Protein 6LYW (pdb70)

Foldseek 3Di:
DQLLVPLADPLEEEDQAPVSVVVCLVVLAQAKEKEWEAESPDPQSSVCRVVVSVVCVVPVSYHYYYYHCVRYVVNCVVVVNDDPGWMWIQGHPRGTDDTGHDGNVRCVVVVVVCVVRGVVD/DQLLVPLADPLEEEDQDPVVVVVVQVVLAFAKEKEWEAESPDPQCSVCNVVVRVVCVVPVSYHYYYYHCVNVVVVCVVVVNDDPGWIWMQGHPRGTDDTGHAGNVRCVVVVVVVVVPD

Structure (mmCIF, N/CA/C/O backbone):
data_6LYW
#
_entry.id   6LYW
#
_cell.length_a   102.686
_cell.length_b   100.560
_cell.length_c   92.801
_cell.angle_alpha   90.000
_cell.angle_beta   90.000
_cell.angle_gamma   90.000
#
_symmetry.space_group_name_H-M   'C 2 2 21'
#
loop_
_entity.id
_entity.type
_entity.pdbx_description
1 polymer 'Thioredoxin-like 2-1, chloroplastic'
2 non-polymer GLYCEROL
3 non-polymer 'SULFATE ION'
4 water water
#
loop_
_atom_site.group_PDB
_atom_site.id
_atom_site.type_symbol
_atom_site.label_atom_id
_atom_site.label_alt_id
_atom_site.label_comp_id
_atom_site.label_asym_id
_atom_site.label_entity_id
_atom_site.label_seq_id
_atom_site.pdbx_PDB_ins_code
_atom_site.Cartn_x
_atom_site.Cartn_y
_atom_site.Cartn_z
_atom_site.occupancy
_atom_site.B_iso_or_equiv
_atom_site.auth_seq_id
_atom_site.auth_comp_id
_atom_site.auth_asym_id
_atom_site.auth_atom_id
_atom_site.pdbx_PDB_model_num
ATOM 1 N N . PRO A 1 32 ? 31.562 38.071 24.584 1.00 41.67 84 PRO A N 1
ATOM 2 C CA . PRO A 1 32 ? 31.067 38.689 23.352 1.00 39.90 84 PRO A CA 1
ATOM 3 C C . PRO A 1 32 ? 31.847 38.196 22.142 1.00 36.45 84 PRO A C 1
ATOM 4 O O . PRO A 1 32 ? 32.892 38.762 21.809 1.00 37.00 84 PRO A O 1
ATOM 8 N N . LYS A 1 33 ? 31.335 37.149 21.501 1.00 32.06 85 LYS A N 1
ATOM 9 C CA . LYS A 1 33 ? 31.990 36.532 20.352 1.00 27.92 85 LYS A CA 1
ATOM 10 C C . LYS A 1 33 ? 32.178 37.551 19.230 1.00 23.60 85 LYS A C 1
ATOM 11 O O . LYS A 1 33 ? 31.381 38.492 19.105 1.00 23.53 85 LYS A O 1
ATOM 17 N N . TRP A 1 34 ? 33.216 37.366 18.414 1.00 19.81 86 TRP A N 1
ATOM 18 C CA . TRP A 1 34 ? 33.562 38.383 17.417 1.00 17.76 86 TRP A CA 1
ATOM 19 C C . TRP A 1 34 ? 32.439 38.624 16.418 1.00 16.85 86 TRP A C 1
ATOM 20 O O . TRP A 1 34 ? 32.286 39.733 15.903 1.00 16.71 86 TRP A O 1
ATOM 31 N N . TRP A 1 35 ? 31.631 37.594 16.177 1.00 15.65 87 TRP A N 1
ATOM 32 C CA . TRP A 1 35 ? 30.544 37.687 15.206 1.00 15.42 87 TRP A CA 1
ATOM 33 C C . TRP A 1 35 ? 29.271 38.316 15.764 1.00 15.65 87 TRP A C 1
ATOM 34 O O . TRP A 1 35 ? 28.251 38.382 15.073 1.00 16.14 87 TRP A O 1
ATOM 45 N N . GLU A 1 36 ? 29.333 38.790 17.002 1.00 16.23 88 GLU A N 1
ATOM 46 C CA . GLU A 1 36 ? 28.213 39.508 17.592 1.00 18.68 88 GLU A CA 1
ATOM 47 C C . GLU A 1 36 ? 28.527 40.985 17.769 1.00 20.15 88 GLU A C 1
ATOM 48 O O . GLU A 1 36 ? 27.641 41.778 18.085 1.00 21.83 88 GLU A O 1
ATOM 54 N N . ARG A 1 37 ? 29.788 41.357 17.573 1.00 20.29 89 ARG A N 1
ATOM 55 C CA . ARG A 1 37 ? 30.202 42.730 17.840 1.00 21.91 89 ARG A CA 1
ATOM 56 C C . ARG A 1 37 ? 29.737 43.703 16.759 1.00 21.84 89 ARG A C 1
ATOM 57 O O . ARG A 1 37 ? 30.080 43.547 15.583 1.00 21.52 89 ARG A O 1
ATOM 65 N N . LYS A 1 38 ? 28.954 44.696 17.176 1.00 22.17 90 LYS A N 1
ATOM 66 C CA . LYS A 1 38 ? 28.397 45.719 16.283 1.00 22.97 90 LYS A CA 1
ATOM 67 C C . LYS A 1 38 ? 27.496 45.147 15.187 1.00 21.37 90 LYS A C 1
ATOM 68 O O . LYS A 1 38 ? 27.269 45.785 14.154 1.00 21.62 90 LYS A O 1
ATOM 74 N N . ALA A 1 39 ? 26.970 43.951 15.426 1.00 19.98 91 ALA A N 1
ATOM 75 C CA . ALA A 1 39 ? 26.026 43.345 14.501 1.00 19.24 91 ALA A CA 1
ATOM 76 C C . ALA A 1 39 ? 24.651 43.979 14.702 1.00 19.11 91 ALA A C 1
ATOM 77 O O . ALA A 1 39 ? 24.074 43.905 15.789 1.00 20.31 91 ALA A O 1
ATOM 79 N N . GLY A 1 40 ? 24.140 44.624 13.657 1.00 17.40 92 GLY A N 1
ATOM 80 C CA . GLY A 1 40 ? 22.876 45.338 13.728 1.00 17.09 92 GLY A CA 1
ATOM 81 C C . GLY A 1 40 ? 21.647 44.444 13.663 1.00 17.15 92 GLY A C 1
ATOM 82 O O . GLY A 1 40 ? 21.754 43.219 13.538 1.00 16.96 92 GLY A O 1
ATOM 83 N N . PRO A 1 41 ? 20.459 45.057 13.718 1.00 17.77 93 PRO A N 1
ATOM 84 C CA . PRO A 1 41 ? 19.187 44.329 13.810 1.00 17.48 93 PRO A CA 1
ATOM 85 C C . PRO A 1 41 ? 18.831 43.478 12.592 1.00 16.30 93 PRO A C 1
ATOM 86 O O . PRO A 1 41 ? 18.041 42.538 12.734 1.00 16.53 93 PRO A O 1
ATOM 90 N N . ASN A 1 42 ? 19.377 43.802 11.422 1.00 14.19 94 ASN A N 1
ATOM 91 C CA . ASN A 1 42 ? 19.151 42.987 10.233 1.00 12.61 94 ASN A CA 1
ATOM 92 C C . ASN A 1 42 ? 20.174 41.869 10.064 1.00 12.35 94 ASN A C 1
ATOM 93 O O . ASN A 1 42 ? 20.258 41.261 8.993 1.00 12.38 94 ASN A O 1
ATOM 98 N N . MET A 1 43 ? 20.939 41.596 11.118 1.00 11.92 95 MET A N 1
ATOM 99 C CA . MET A 1 43 ? 21.910 40.504 11.100 1.00 12.18 95 MET A CA 1
ATOM 100 C C . MET A 1 43 ? 21.477 39.463 12.117 1.00 13.31 95 MET A C 1
ATOM 101 O O . MET A 1 43 ? 21.429 39.745 13.317 1.00 15.25 95 MET A O 1
ATOM 106 N N . ILE A 1 44 ? 21.157 38.265 11.643 1.00 12.75 96 ILE A N 1
ATOM 107 C CA A ILE A 1 44 ? 20.549 37.210 12.454 0.62 12.60 96 ILE A CA 1
ATOM 108 C CA B ILE A 1 44 ? 20.642 37.260 12.563 0.38 12.53 96 ILE A CA 1
ATOM 109 C C . ILE A 1 44 ? 21.416 35.957 12.493 1.00 12.60 96 ILE A C 1
ATOM 110 O O . ILE A 1 44 ? 21.891 35.528 11.438 1.00 13.20 96 ILE A O 1
ATOM 119 N N . ASP A 1 45 ? 21.589 35.358 13.674 1.00 12.29 97 ASP A N 1
ATOM 120 C CA . ASP A 1 45 ? 22.309 34.091 13.783 1.00 12.25 97 ASP A CA 1
ATOM 121 C C . ASP A 1 45 ? 21.381 32.937 13.418 1.00 13.15 97 ASP A C 1
ATOM 122 O O . ASP A 1 45 ? 20.277 32.842 13.945 1.00 15.04 97 ASP A O 1
ATOM 127 N N . ILE A 1 46 ? 21.857 32.047 12.551 1.00 12.35 98 ILE A N 1
ATOM 128 C CA . ILE A 1 46 ? 21.105 30.860 12.138 1.00 13.13 98 ILE A CA 1
ATOM 129 C C . ILE A 1 46 ? 21.706 29.622 12.797 1.00 14.55 98 ILE A C 1
ATOM 130 O O . ILE A 1 46 ? 22.906 29.373 12.671 1.00 15.44 98 ILE A O 1
ATOM 135 N N . THR A 1 47 ? 20.878 28.841 13.487 1.00 15.06 99 THR A N 1
ATOM 136 C CA . THR A 1 47 ? 21.378 27.695 14.234 1.00 17.22 99 THR A CA 1
ATOM 137 C C . THR A 1 47 ? 20.760 26.348 13.844 1.00 17.67 99 THR A C 1
ATOM 138 O O . THR A 1 47 ? 21.074 25.320 14.454 1.00 18.05 99 THR A O 1
ATOM 142 N N . SER A 1 48 ? 19.901 26.342 12.829 1.00 16.97 100 SER A N 1
ATOM 143 C CA . SER A 1 48 ? 19.315 25.083 12.350 1.00 16.84 100 SER A CA 1
ATOM 144 C C . SER A 1 48 ? 18.843 25.242 10.917 1.00 16.55 100 SER A C 1
ATOM 145 O O . SER A 1 48 ? 18.634 26.356 10.462 1.00 16.31 100 SER A O 1
ATOM 148 N N . ALA A 1 49 ? 18.673 24.117 10.226 1.00 16.92 101 ALA A N 1
ATOM 149 C CA . ALA A 1 49 ? 18.120 24.111 8.874 1.00 17.83 101 ALA A CA 1
ATOM 150 C C . ALA A 1 49 ? 16.694 24.650 8.871 1.00 17.14 101 ALA A C 1
ATOM 151 O O . ALA A 1 49 ? 16.302 25.411 7.976 1.00 15.90 101 ALA A O 1
ATOM 153 N N . GLU A 1 50 ? 15.909 24.267 9.876 1.00 18.75 102 GLU A N 1
ATOM 154 C CA . GLU A 1 50 ? 14.549 24.776 10.001 1.00 20.20 102 GLU A CA 1
ATOM 155 C C . GLU A 1 50 ? 14.544 26.299 10.093 1.00 18.76 102 GLU A C 1
ATOM 156 O O . GLU A 1 50 ? 13.739 26.959 9.436 1.00 18.77 102 GLU A O 1
ATOM 162 N N . GLN A 1 51 ? 15.435 26.856 10.908 1.00 16.90 103 GLN A N 1
ATOM 163 C CA . GLN A 1 51 ? 15.483 28.307 11.056 1.00 16.40 103 GLN A CA 1
ATOM 164 C C . GLN A 1 51 ? 15.918 28.992 9.755 1.00 15.27 103 GLN A C 1
ATOM 165 O O . GLN A 1 51 ? 15.373 30.035 9.368 1.00 15.14 103 GLN A O 1
ATOM 171 N N . PHE A 1 52 ? 16.881 28.383 9.076 1.00 13.63 104 PHE A N 1
ATOM 172 C CA . PHE A 1 52 ? 17.371 28.908 7.806 1.00 12.53 104 PHE A CA 1
ATOM 173 C C . PHE A 1 52 ? 16.235 28.989 6.775 1.00 12.66 104 PHE A C 1
ATOM 174 O O . PHE A 1 52 ? 16.030 30.020 6.133 1.00 12.73 104 PHE A O 1
ATOM 182 N N . LEU A 1 53 ? 15.497 27.896 6.626 1.00 12.56 105 LEU A N 1
ATOM 183 C CA . LEU A 1 53 ? 14.413 27.855 5.645 1.00 13.44 105 LEU A CA 1
ATOM 184 C C . LEU A 1 53 ? 13.275 28.812 5.998 1.00 13.23 105 LEU A C 1
ATOM 185 O O . LEU A 1 53 ? 12.671 29.434 5.118 1.00 12.97 105 LEU A O 1
ATOM 190 N N . ASN A 1 54 ? 12.973 28.921 7.288 1.00 13.43 106 ASN A N 1
ATOM 191 C CA . ASN A 1 54 ? 11.985 29.893 7.741 1.00 14.58 106 ASN A CA 1
ATOM 192 C C . ASN A 1 54 ? 12.430 31.327 7.462 1.00 14.50 106 ASN A C 1
ATOM 193 O O . ASN A 1 54 ? 11.608 32.181 7.107 1.00 14.78 106 ASN A O 1
ATOM 198 N N . ALA A 1 55 ? 13.729 31.584 7.613 1.00 13.56 107 ALA A N 1
ATOM 199 C CA . ALA A 1 55 ? 14.271 32.918 7.365 1.00 13.60 107 ALA A CA 1
ATOM 200 C C . ALA A 1 55 ? 14.120 33.318 5.892 1.00 13.19 107 ALA A C 1
ATOM 201 O O . ALA A 1 55 ? 13.700 34.434 5.591 1.00 13.32 107 ALA A O 1
ATOM 203 N N . LEU A 1 56 ? 14.457 32.409 4.977 1.00 12.29 108 LEU A N 1
ATOM 204 C CA . LEU A 1 56 ? 14.286 32.687 3.545 1.00 12.09 108 LEU A CA 1
ATOM 205 C C . LEU A 1 56 ? 12.825 32.921 3.201 1.00 12.86 108 LEU A C 1
ATOM 206 O O . LEU A 1 56 ? 12.508 33.789 2.401 1.00 13.57 108 LEU A O 1
ATOM 211 N N . LYS A 1 57 ? 11.937 32.123 3.787 1.00 13.27 109 LYS A N 1
ATOM 212 C CA . LYS A 1 57 ? 10.513 32.275 3.523 1.00 14.41 109 LYS A CA 1
ATOM 213 C C . LYS A 1 57 ? 10.001 33.623 4.034 1.00 16.16 109 LYS A C 1
ATOM 214 O O . LYS A 1 57 ? 9.282 34.327 3.332 1.00 18.20 109 LYS A O 1
ATOM 220 N N . ASP A 1 58 ? 10.400 33.993 5.246 1.00 16.13 110 ASP A N 1
ATOM 221 C CA . ASP A 1 58 ? 9.854 35.192 5.891 1.00 17.84 110 ASP A CA 1
ATOM 222 C C . ASP A 1 58 ? 10.463 36.476 5.338 1.00 17.13 110 ASP A C 1
ATOM 223 O O . ASP A 1 58 ? 9.928 37.569 5.549 1.00 18.03 110 ASP A O 1
ATOM 228 N N . ALA A 1 59 ? 11.560 36.330 4.603 1.00 15.46 111 ALA A N 1
ATOM 229 C CA . ALA A 1 59 ? 12.221 37.452 3.951 1.00 14.76 111 ALA A CA 1
ATOM 230 C C . ALA A 1 59 ? 11.370 38.115 2.872 1.00 15.18 111 ALA A C 1
ATOM 231 O O . ALA A 1 59 ? 11.621 39.254 2.499 1.00 15.19 111 ALA A O 1
ATOM 233 N N . GLY A 1 60 ? 10.371 37.403 2.349 1.00 16.06 112 GLY A N 1
ATOM 234 C CA . GLY A 1 60 ? 9.554 37.942 1.273 1.00 15.92 112 GLY A CA 1
ATOM 235 C C . GLY A 1 60 ? 10.390 38.246 0.044 1.00 15.26 112 GLY A C 1
ATOM 236 O O . GLY A 1 60 ? 11.111 37.377 -0.435 1.00 15.45 112 GLY A O 1
ATOM 237 N N . ASP A 1 61 ? 10.314 39.478 -0.454 1.00 14.35 113 ASP A N 1
ATOM 238 C CA . ASP A 1 61 ? 11.088 39.872 -1.627 1.00 15.26 113 ASP A CA 1
ATOM 239 C C . ASP A 1 61 ? 12.374 40.644 -1.279 1.00 14.31 113 ASP A C 1
ATOM 240 O O . ASP A 1 61 ? 13.000 41.219 -2.164 1.00 15.07 113 ASP A O 1
ATOM 245 N N . ARG A 1 62 ? 12.755 40.661 -0.005 1.00 13.27 114 ARG A N 1
ATOM 246 C CA A ARG A 1 62 ? 14.003 41.294 0.426 0.59 12.63 114 A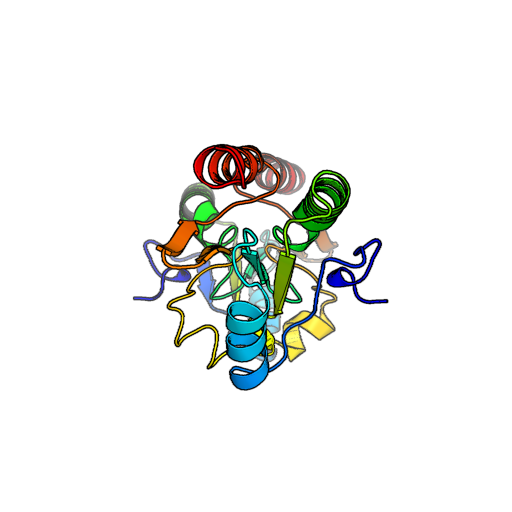RG A CA 1
ATOM 247 C CA B ARG A 1 62 ? 13.998 41.305 0.402 0.41 13.12 114 ARG A CA 1
ATOM 248 C C . ARG A 1 62 ? 15.196 40.557 -0.160 1.00 11.65 114 ARG A C 1
ATOM 249 O O . ARG A 1 62 ? 15.156 39.337 -0.339 1.00 12.41 114 ARG A O 1
ATOM 264 N N . LEU A 1 63 ? 16.263 41.290 -0.439 1.00 9.37 115 LEU A N 1
ATOM 265 C CA . LEU A 1 63 ? 17.525 40.636 -0.760 1.00 8.53 115 LEU A CA 1
ATOM 266 C C . LEU A 1 63 ? 18.057 40.021 0.540 1.00 9.00 115 LEU A C 1
ATOM 267 O O . LEU A 1 63 ? 18.056 40.673 1.586 1.00 9.61 115 LEU A O 1
ATOM 272 N N . VAL A 1 64 ? 18.501 38.768 0.470 1.00 8.66 116 VAL A N 1
ATOM 273 C CA . VAL A 1 64 ? 19.050 38.070 1.629 1.00 8.39 116 VAL A CA 1
ATOM 274 C C . VAL A 1 64 ? 20.498 37.708 1.345 1.00 9.01 116 VAL A C 1
ATOM 275 O O . VAL A 1 64 ? 20.797 37.093 0.330 1.00 10.17 116 VAL A O 1
ATOM 279 N N . ILE A 1 65 ? 21.396 38.122 2.233 1.00 7.73 117 ILE A N 1
ATOM 280 C CA . ILE A 1 65 ? 22.804 37.768 2.114 1.00 7.68 117 ILE A CA 1
ATOM 281 C C . ILE A 1 65 ? 23.121 36.791 3.231 1.00 8.57 117 ILE A C 1
ATOM 282 O O . ILE A 1 65 ? 22.904 37.098 4.393 1.00 8.84 117 ILE A O 1
ATOM 287 N N . VAL A 1 66 ? 23.616 35.616 2.860 1.00 8.41 118 VAL A N 1
ATOM 288 C CA . VAL A 1 66 ? 23.942 34.577 3.828 1.00 8.41 118 VAL A CA 1
ATOM 289 C C . VAL A 1 66 ? 25.454 34.512 3.936 1.00 8.62 118 VAL A C 1
ATOM 290 O O . VAL A 1 66 ? 26.145 34.275 2.943 1.00 9.27 118 VAL A O 1
ATOM 294 N N . ASP A 1 67 ? 25.949 34.749 5.150 1.00 7.55 119 ASP A N 1
ATOM 295 C CA . ASP A 1 67 ? 27.371 34.802 5.450 1.00 8.22 119 ASP A CA 1
ATOM 296 C C . ASP A 1 67 ? 27.747 33.506 6.145 1.00 8.51 119 ASP A C 1
ATOM 297 O O . ASP A 1 67 ? 27.386 33.300 7.298 1.00 9.03 119 ASP A O 1
ATOM 302 N N . PHE A 1 68 ? 28.441 32.626 5.425 1.00 7.85 120 PHE A N 1
ATOM 303 C CA . PHE A 1 68 ? 28.953 31.389 5.995 1.00 8.43 120 PHE A CA 1
ATOM 304 C C . PHE A 1 68 ? 30.342 31.680 6.539 1.00 9.09 120 PHE A C 1
ATOM 305 O O . PHE A 1 68 ? 31.231 32.108 5.804 1.00 9.83 120 PHE A O 1
ATOM 313 N N . TYR A 1 69 ? 30.524 31.462 7.837 1.00 9.13 121 TYR A N 1
ATOM 314 C CA . TYR A 1 69 ? 31.780 31.816 8.470 1.00 9.29 121 TYR A CA 1
ATOM 315 C C . TYR A 1 69 ? 32.234 30.690 9.392 1.00 10.83 121 TYR A C 1
ATOM 316 O O . TYR A 1 69 ? 31.468 29.769 9.698 1.00 12.37 121 TYR A O 1
ATOM 325 N N . GLY A 1 70 ? 33.480 30.771 9.847 1.00 9.67 122 GLY A N 1
ATOM 326 C CA . GLY A 1 70 ? 33.970 29.820 10.824 1.00 11.29 122 GLY A CA 1
ATOM 327 C C . GLY A 1 70 ? 34.416 30.543 12.074 1.00 10.76 122 GLY A C 1
ATOM 328 O O . GLY A 1 70 ? 34.914 31.661 12.003 1.00 9.96 122 GLY A O 1
ATOM 329 N N . THR A 1 71 ? 34.219 29.891 13.211 1.00 11.44 123 THR A N 1
ATOM 330 C CA . THR A 1 71 ? 34.627 30.410 14.508 1.00 12.08 123 THR A CA 1
ATOM 331 C C . THR A 1 71 ? 36.077 30.869 14.498 1.00 11.53 123 THR A C 1
ATOM 332 O O . THR A 1 71 ? 36.422 31.905 15.076 1.00 11.63 123 THR A O 1
ATOM 336 N N . TRP A 1 72 ? 36.921 30.083 13.846 1.00 9.72 124 TRP A N 1
ATOM 337 C CA . TRP A 1 72 ? 38.356 30.340 13.853 1.00 10.82 124 TRP A CA 1
ATOM 338 C C . TRP A 1 72 ? 38.874 30.799 12.506 1.00 11.28 124 TRP A C 1
ATOM 339 O O . TRP A 1 72 ? 40.069 30.714 12.232 1.00 13.03 124 TRP A O 1
ATOM 350 N N A CYS A 1 73 ? 37.969 31.329 11.682 0.82 9.94 125 CYS A N 1
ATOM 351 N N B CYS A 1 73 ? 37.993 31.266 11.631 0.18 11.98 125 CYS A N 1
ATOM 352 C CA A CYS A 1 73 ? 38.335 31.807 10.354 0.82 10.14 125 CYS A CA 1
ATOM 353 C CA B CYS A 1 73 ? 38.463 31.694 10.317 0.18 13.36 125 CYS A CA 1
ATOM 354 C C A CYS A 1 73 ? 38.879 33.227 10.411 0.82 10.41 125 CYS A C 1
ATOM 355 C C B CYS A 1 73 ? 38.876 33.164 10.313 0.18 11.82 125 CYS A C 1
ATOM 356 O O A CYS A 1 73 ? 38.130 34.169 10.677 0.82 10.60 125 CYS A O 1
ATOM 357 O O B CYS A 1 73 ? 38.042 34.059 10.445 0.18 11.22 125 CYS A O 1
ATOM 362 N N . GLY A 1 74 ? 40.181 33.386 10.171 1.00 9.73 126 GLY A N 1
ATOM 363 C CA . GLY A 1 74 ? 40.786 34.704 10.267 1.00 10.02 126 GLY A CA 1
ATOM 364 C C . GLY A 1 74 ? 40.238 35.708 9.273 1.00 10.81 126 GLY A C 1
ATOM 365 O O . GLY A 1 74 ? 40.039 36.873 9.603 1.00 11.45 126 GLY A O 1
ATOM 366 N N . SER A 1 75 ? 40.001 35.247 8.053 1.00 11.17 127 SER A N 1
ATOM 367 C CA A SER A 1 75 ? 39.473 36.089 6.989 0.65 11.84 127 SER A CA 1
ATOM 368 C CA B SER A 1 75 ? 39.483 36.123 7.015 0.35 11.65 127 SER A CA 1
ATOM 369 C C . SER A 1 75 ? 38.060 36.557 7.348 1.00 11.22 127 SER A C 1
ATOM 370 O O . SER A 1 75 ? 37.704 37.729 7.171 1.00 10.87 127 SER A O 1
ATOM 375 N N . CYS A 1 76 ? 37.263 35.623 7.846 1.00 10.35 128 CYS A N 1
ATOM 376 C CA . CYS A 1 76 ? 35.885 35.921 8.251 1.00 10.38 128 CYS A CA 1
ATOM 377 C C . CYS A 1 76 ? 35.896 36.985 9.323 1.00 10.46 128 CYS A C 1
ATOM 378 O O . CYS A 1 76 ? 35.143 37.959 9.263 1.00 11.14 128 CYS A O 1
ATOM 381 N N . ARG A 1 77 ? 36.764 36.800 10.312 1.00 9.82 129 ARG A N 1
ATOM 382 C CA . ARG A 1 77 ? 36.866 37.742 11.421 1.00 10.60 129 ARG A CA 1
ATOM 383 C C . ARG A 1 77 ? 37.319 39.122 10.931 1.00 11.86 129 ARG A C 1
ATOM 384 O O . ARG A 1 77 ? 36.767 40.151 11.345 1.00 12.62 129 ARG A O 1
ATOM 392 N N . ALA A 1 78 ? 38.291 39.143 10.018 1.00 12.89 130 ALA A N 1
ATOM 393 C CA . ALA A 1 78 ? 38.836 40.399 9.503 1.00 14.09 130 ALA A CA 1
ATOM 394 C C . ALA A 1 78 ? 37.810 41.198 8.708 1.00 15.06 130 ALA A C 1
ATOM 395 O O . ALA A 1 78 ? 37.815 42.432 8.751 1.00 16.05 130 ALA A O 1
ATOM 397 N N . MET A 1 79 ? 36.930 40.504 7.993 1.00 13.70 131 MET A N 1
ATOM 398 C CA . MET A 1 79 ? 35.963 41.200 7.137 1.00 13.71 131 MET A CA 1
ATOM 399 C C . MET A 1 79 ? 34.654 41.538 7.859 1.00 12.38 131 MET A C 1
ATOM 400 O O . MET A 1 79 ? 33.807 42.262 7.327 1.00 12.19 131 MET A O 1
ATOM 405 N N . PHE A 1 80 ? 34.503 41.053 9.087 1.00 11.67 132 PHE A N 1
ATOM 406 C CA . PHE A 1 80 ? 33.235 41.244 9.796 1.00 11.83 132 PHE A CA 1
ATOM 407 C C . PHE A 1 80 ? 32.862 42.713 10.072 1.00 11.77 132 PHE A C 1
ATOM 408 O O . PHE A 1 80 ? 31.706 43.094 9.865 1.00 11.69 132 PHE A O 1
ATOM 416 N N . PRO A 1 81 ? 33.818 43.544 10.524 1.00 12.77 133 PRO A N 1
ATOM 417 C CA . PRO A 1 81 ? 33.430 44.946 10.742 1.00 13.51 133 PRO A CA 1
ATOM 418 C C . PRO A 1 81 ? 32.903 45.614 9.470 1.00 13.03 133 PRO A C 1
ATOM 419 O O . PRO A 1 81 ? 31.961 46.400 9.539 1.00 12.81 133 PRO A O 1
ATOM 423 N N . LYS A 1 82 ? 33.483 45.284 8.320 1.00 12.87 134 LYS A N 1
ATOM 424 C CA . LYS A 1 82 ? 33.007 45.866 7.064 1.00 14.57 134 LYS A CA 1
ATOM 425 C C . LYS A 1 82 ? 31.632 45.320 6.707 1.00 12.06 134 LYS A C 1
ATOM 426 O O . LYS A 1 82 ? 30.771 46.047 6.215 1.00 11.65 134 LYS A O 1
ATOM 432 N N . LEU A 1 83 ? 31.413 44.034 6.971 1.00 11.27 135 LEU A N 1
ATOM 433 C CA . LEU A 1 83 ? 30.109 43.438 6.721 1.00 11.36 135 LEU A CA 1
ATOM 434 C C . LEU A 1 83 ? 29.032 44.119 7.579 1.00 10.71 135 LEU A C 1
ATOM 435 O O . LEU A 1 83 ? 27.937 44.408 7.096 1.00 11.18 135 LEU A O 1
ATOM 440 N N . CYS A 1 84 ? 29.359 44.400 8.840 1.00 10.15 136 CYS A N 1
ATOM 441 C CA . CYS A 1 84 ? 28.408 45.069 9.728 1.00 11.23 136 CYS A CA 1
ATOM 442 C C . CYS A 1 84 ? 28.092 46.482 9.260 1.00 11.45 136 CYS A C 1
ATOM 443 O O . CYS A 1 84 ? 26.956 46.932 9.366 1.00 10.88 136 CYS A O 1
ATOM 446 N N . LYS A 1 85 ? 29.103 47.187 8.753 1.00 11.31 137 LYS A N 1
ATOM 447 C CA . LYS A 1 85 ? 28.871 48.529 8.218 1.00 12.12 137 LYS A CA 1
ATOM 448 C C . LYS A 1 85 ? 27.969 48.469 6.982 1.00 11.27 137 LYS A C 1
ATOM 449 O O . LYS A 1 85 ? 27.073 49.295 6.806 1.00 11.26 137 LYS A O 1
ATOM 455 N N . THR A 1 86 ? 28.209 47.477 6.132 1.00 10.67 138 THR A N 1
ATOM 456 C CA . THR A 1 86 ? 27.374 47.275 4.951 1.00 10.42 138 THR A CA 1
ATOM 457 C C . THR A 1 86 ? 25.928 46.974 5.344 1.00 9.31 138 THR A C 1
ATOM 458 O O . THR A 1 86 ? 24.993 47.428 4.684 1.00 9.11 138 THR A O 1
ATOM 462 N N . ALA A 1 87 ? 25.751 46.229 6.430 1.00 7.16 139 ALA A N 1
ATOM 463 C CA . ALA A 1 87 ? 24.406 45.964 6.941 1.00 8.00 139 ALA A CA 1
ATOM 464 C C . ALA A 1 87 ? 23.719 47.235 7.439 1.00 9.62 139 ALA A C 1
ATOM 465 O O . ALA A 1 87 ? 22.514 47.396 7.261 1.00 10.36 139 ALA A O 1
ATOM 467 N N . LYS A 1 88 ? 24.480 48.137 8.058 1.00 9.73 140 LYS A N 1
ATOM 468 C CA . LYS A 1 88 ? 23.913 49.427 8.482 1.00 10.60 140 LYS A CA 1
ATOM 469 C C . LYS A 1 88 ? 23.601 50.312 7.270 1.00 10.84 140 LYS A C 1
ATOM 470 O O . LYS A 1 88 ? 22.653 51.113 7.284 1.00 11.43 140 LYS A O 1
ATOM 476 N N . GLU A 1 89 ? 24.405 50.157 6.222 1.00 9.62 141 GLU A N 1
ATOM 477 C CA . GLU A 1 89 ? 24.230 50.909 4.989 1.00 10.12 141 GLU A CA 1
ATOM 478 C C . GLU A 1 89 ? 22.997 50.446 4.211 1.00 10.64 141 GLU A C 1
ATOM 479 O O . GLU A 1 89 ? 22.426 51.202 3.416 1.00 10.83 141 GLU A O 1
ATOM 485 N N . HIS A 1 90 ? 22.585 49.203 4.460 1.00 10.18 142 HIS A N 1
ATOM 486 C CA . HIS A 1 90 ? 21.457 48.590 3.763 1.00 10.35 142 HIS A CA 1
ATOM 487 C C . HIS A 1 90 ? 20.484 47.962 4.759 1.00 11.11 142 HIS A C 1
ATOM 488 O O . HIS A 1 90 ? 20.432 46.738 4.883 1.00 10.71 142 HIS A O 1
ATOM 495 N N . PRO A 1 91 ? 19.717 48.793 5.473 1.00 12.58 143 PRO A N 1
ATOM 496 C CA . PRO A 1 91 ? 18.846 48.307 6.555 1.00 13.97 143 PRO A CA 1
ATOM 497 C C . PRO A 1 91 ? 17.779 47.318 6.091 1.00 14.92 143 PRO A C 1
ATOM 498 O O . PRO A 1 91 ? 17.279 46.555 6.917 1.00 15.52 143 PRO A O 1
ATOM 502 N N . ASN A 1 92 ? 17.431 47.338 4.808 1.00 13.42 144 ASN A N 1
ATOM 503 C CA . ASN A 1 92 ? 16.371 46.478 4.306 1.00 14.79 144 ASN A CA 1
ATOM 504 C C . ASN A 1 92 ? 16.875 45.154 3.734 1.00 13.19 144 ASN A C 1
ATOM 505 O O . ASN A 1 92 ? 16.079 44.287 3.367 1.00 13.52 144 ASN A O 1
ATOM 510 N N . ILE A 1 93 ? 18.191 45.001 3.651 1.00 10.80 145 ILE A N 1
ATOM 511 C CA . ILE A 1 93 ? 18.769 43.704 3.314 1.00 10.09 145 ILE A CA 1
ATOM 512 C C . ILE A 1 93 ? 18.834 42.852 4.580 1.00 9.76 145 ILE A C 1
ATOM 513 O O . ILE A 1 93 ? 19.171 43.348 5.652 1.00 10.19 145 ILE A O 1
ATOM 518 N N . LEU A 1 94 ? 18.469 41.579 4.462 1.00 8.97 146 LEU A N 1
ATOM 519 C CA . LEU A 1 94 ? 18.545 40.657 5.593 1.00 8.78 146 LEU A CA 1
ATOM 520 C C . LEU A 1 94 ? 19.863 39.893 5.510 1.00 8.95 146 LEU A C 1
ATOM 521 O O . LEU A 1 94 ? 20.164 39.305 4.482 1.00 10.11 146 LEU A O 1
ATOM 526 N N . PHE A 1 95 ? 20.640 39.913 6.592 1.00 8.86 147 PHE A N 1
ATOM 527 C CA . PHE A 1 95 ? 21.914 39.193 6.660 1.00 9.61 147 PHE A CA 1
ATOM 528 C C . PHE A 1 95 ? 21.792 37.986 7.588 1.00 10.64 147 PHE A C 1
ATOM 529 O O . PHE A 1 95 ? 21.483 38.141 8.770 1.00 11.77 147 PHE A O 1
ATOM 537 N N . LEU A 1 96 ? 22.042 36.790 7.060 1.00 9.48 148 LEU A N 1
ATOM 538 C CA . LEU A 1 96 ? 21.987 35.587 7.878 1.00 10.20 148 LEU A CA 1
ATOM 539 C C . LEU A 1 96 ? 23.405 35.110 8.145 1.00 10.25 148 LEU A C 1
ATOM 540 O O . LEU A 1 96 ? 24.155 34.861 7.207 1.00 12.72 148 LEU A O 1
ATOM 545 N N . LYS A 1 97 ? 23.766 34.976 9.415 1.00 9.08 149 LYS A N 1
ATOM 546 C CA . LYS A 1 97 ? 25.082 34.472 9.799 1.00 9.30 149 LYS A CA 1
ATOM 547 C C . LYS A 1 97 ? 24.986 32.985 10.088 1.00 9.83 149 LYS A C 1
ATOM 548 O O . LYS A 1 97 ? 24.210 32.572 10.950 1.00 10.81 149 LYS A O 1
ATOM 554 N N . VAL A 1 98 ? 25.767 32.188 9.371 1.00 8.50 150 VAL A N 1
ATOM 555 C CA . VAL A 1 98 ? 25.724 30.742 9.551 1.00 9.23 150 VAL A CA 1
ATOM 556 C C . VAL A 1 98 ? 27.111 30.244 9.927 1.00 9.53 150 VAL A C 1
ATOM 557 O O . VAL A 1 98 ? 28.005 30.220 9.096 1.00 9.53 150 VAL A O 1
ATOM 561 N N . ASN A 1 99 ? 27.277 29.851 11.190 1.00 9.92 151 ASN A N 1
ATOM 562 C CA . ASN A 1 99 ? 28.560 29.335 11.662 1.00 11.31 151 ASN A CA 1
ATOM 563 C C . ASN A 1 99 ? 28.745 27.911 11.147 1.00 12.10 151 ASN A C 1
AT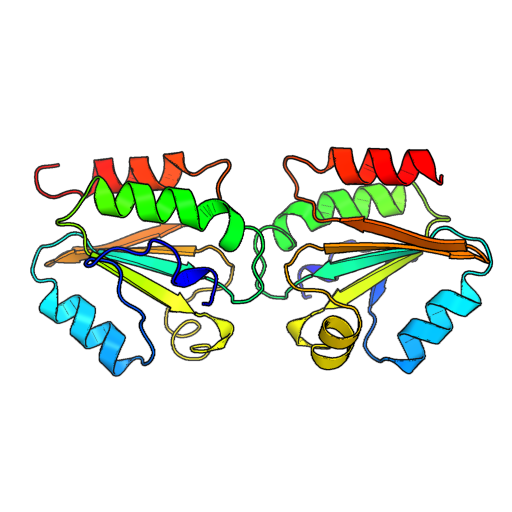OM 564 O O . ASN A 1 99 ? 27.999 27.011 11.534 1.00 12.83 151 ASN A O 1
ATOM 569 N N . PHE A 1 100 ? 29.706 27.731 10.247 1.00 11.84 152 PHE A N 1
ATOM 570 C CA . PHE A 1 100 ? 29.969 26.451 9.598 1.00 12.07 152 PHE A CA 1
ATOM 571 C C . PHE A 1 100 ? 30.271 25.382 10.635 1.00 14.41 152 PHE A C 1
ATOM 572 O O . PHE A 1 100 ? 29.766 24.266 10.547 1.00 15.61 152 PHE A O 1
ATOM 580 N N . ASP A 1 101 ? 31.089 25.734 11.628 1.00 14.64 153 ASP A N 1
ATOM 581 C CA . ASP A 1 101 ? 31.522 24.749 12.625 1.00 16.14 153 ASP A CA 1
ATOM 582 C C . ASP A 1 101 ? 30.382 24.230 13.491 1.00 18.19 153 ASP A C 1
ATOM 583 O O . ASP A 1 101 ? 30.471 23.122 14.035 1.00 20.80 153 ASP A O 1
ATOM 588 N N . GLU A 1 102 ? 29.311 25.016 13.606 1.00 17.91 154 GLU A N 1
ATOM 589 C CA . GLU A 1 102 ? 28.160 24.663 14.428 1.00 18.55 154 GLU A CA 1
ATOM 590 C C . GLU A 1 102 ? 26.946 24.256 13.600 1.00 18.73 154 GLU A C 1
ATOM 591 O O . GLU A 1 102 ? 25.871 23.992 14.138 1.00 19.54 154 GLU A O 1
ATOM 597 N N . ASN A 1 103 ? 27.124 24.222 12.284 1.00 17.02 155 ASN A N 1
ATOM 598 C CA . ASN A 1 103 ? 26.042 23.871 11.367 1.00 16.98 155 ASN A CA 1
ATOM 599 C C . ASN A 1 103 ? 26.590 23.071 10.192 1.00 17.57 155 ASN A C 1
ATOM 600 O O . ASN A 1 103 ? 26.276 23.363 9.033 1.00 16.98 155 ASN A O 1
ATOM 605 N N . LYS A 1 104 ? 27.404 22.059 10.481 1.00 19.30 156 LYS A N 1
ATOM 606 C CA . LYS A 1 104 ? 28.143 21.365 9.424 1.00 20.91 156 LYS A CA 1
ATOM 607 C C . LYS A 1 104 ? 27.239 20.679 8.392 1.00 20.69 156 LYS A C 1
ATOM 608 O O . LYS A 1 104 ? 27.455 20.821 7.189 1.00 19.82 156 LYS A O 1
ATOM 614 N N . SER A 1 105 ? 26.223 19.959 8.852 1.00 21.29 157 SER A N 1
ATOM 615 C CA A SER A 1 105 ? 25.327 19.244 7.947 0.46 21.41 157 SER A CA 1
ATOM 616 C CA B SER A 1 105 ? 25.324 19.244 7.954 0.32 21.64 157 SER A CA 1
ATOM 617 C CA C SER A 1 105 ? 25.336 19.242 7.941 0.22 21.42 157 SER A CA 1
ATOM 618 C C . SER A 1 105 ? 24.550 20.204 7.052 1.00 21.09 157 SER A C 1
ATOM 619 O O . SER A 1 105 ? 24.374 19.951 5.853 1.00 21.66 157 SER A O 1
ATOM 626 N N . LEU A 1 106 ? 24.082 21.303 7.635 1.00 18.84 158 LEU A N 1
ATOM 627 C CA . LEU A 1 106 ? 23.371 22.317 6.866 1.00 17.55 158 LEU A CA 1
ATOM 628 C C . LEU A 1 106 ? 24.286 22.907 5.794 1.00 16.08 158 LEU A C 1
ATOM 629 O O . LEU A 1 106 ? 23.892 23.061 4.634 1.00 15.70 158 LEU A O 1
ATOM 634 N N . CYS A 1 107 ? 25.510 23.242 6.181 1.00 14.62 159 CYS A N 1
ATOM 635 C CA . CYS A 1 107 ? 26.444 23.841 5.229 1.00 15.24 159 CYS A CA 1
ATOM 636 C C . CYS A 1 107 ? 26.830 22.864 4.122 1.00 16.42 159 CYS A C 1
ATOM 637 O O . CYS A 1 107 ? 26.964 23.248 2.960 1.00 16.29 159 CYS A O 1
ATOM 640 N N . LYS A 1 108 ? 26.976 21.596 4.479 1.00 18.29 160 LYS A N 1
ATOM 641 C CA . LYS A 1 108 ? 27.264 20.580 3.479 1.00 20.41 160 LYS A CA 1
ATOM 642 C C . LYS A 1 108 ? 26.103 20.431 2.495 1.00 20.40 160 LYS A C 1
ATOM 643 O O . LYS A 1 108 ? 26.321 20.284 1.292 1.00 20.62 160 LYS A O 1
ATOM 649 N N . SER A 1 109 ? 24.871 20.516 2.987 1.00 20.06 161 SER A N 1
ATOM 650 C CA A SER A 1 109 ? 23.687 20.425 2.135 0.28 19.86 161 SER A CA 1
ATOM 651 C CA B SER A 1 109 ? 23.717 20.398 2.103 0.72 20.16 161 SER A CA 1
ATOM 652 C C . SER A 1 109 ? 23.590 21.608 1.173 1.00 19.07 161 SER A C 1
ATOM 653 O O . SER A 1 109 ? 22.956 21.517 0.116 1.00 18.76 161 SER A O 1
ATOM 658 N N . LEU A 1 110 ? 24.205 22.722 1.561 1.00 17.40 162 LEU A N 1
ATOM 659 C CA . LEU A 1 110 ? 24.215 23.945 0.759 1.00 16.77 162 LEU A CA 1
ATOM 660 C C . LEU A 1 110 ? 25.483 24.034 -0.102 1.00 17.62 162 LEU A C 1
ATOM 661 O O . LEU A 1 110 ? 25.759 25.067 -0.716 1.00 17.71 162 LEU A O 1
ATOM 666 N N . ASN A 1 111 ? 26.247 22.946 -0.123 1.00 18.59 163 ASN A N 1
ATOM 667 C CA . ASN A 1 111 ? 27.476 22.843 -0.918 1.00 19.60 163 ASN A CA 1
ATOM 668 C C . ASN A 1 111 ? 28.552 23.868 -0.564 1.00 18.49 163 ASN A C 1
ATOM 669 O O . ASN A 1 111 ? 29.334 24.289 -1.425 1.00 19.75 163 ASN A O 1
ATOM 674 N N . VAL A 1 112 ? 28.604 24.262 0.701 1.00 15.83 164 VAL A N 1
ATOM 675 C CA . VAL A 1 112 ? 29.630 25.188 1.142 1.00 16.02 164 VAL A CA 1
ATOM 676 C C . VAL A 1 112 ? 30.900 24.425 1.530 1.00 17.87 164 VAL A C 1
ATOM 677 O O . VAL A 1 112 ? 30.865 23.577 2.410 1.00 19.58 164 VAL A O 1
ATOM 681 N N . LYS A 1 113 ? 32.005 24.725 0.857 1.00 19.10 165 LYS A N 1
ATOM 682 C CA . LYS A 1 113 ? 33.242 23.949 0.998 1.00 21.27 165 LYS A CA 1
ATOM 683 C C . LYS A 1 113 ? 34.400 24.784 1.524 1.00 19.38 165 LYS A C 1
ATOM 684 O O . LYS A 1 113 ? 35.436 24.251 1.935 1.00 19.85 165 LYS A O 1
ATOM 690 N N . VAL A 1 114 ? 34.242 26.098 1.472 1.00 16.98 166 VAL A N 1
ATOM 691 C CA A VAL A 1 114 ? 35.309 27.004 1.878 0.62 16.20 166 VAL A CA 1
ATOM 692 C CA B VAL A 1 114 ? 35.301 27.026 1.787 0.38 16.06 166 VAL A CA 1
ATOM 693 C C . VAL A 1 114 ? 34.713 28.215 2.567 1.00 14.30 166 VAL A C 1
ATOM 694 O O . VAL A 1 114 ? 33.546 28.553 2.362 1.00 13.82 166 VAL A O 1
ATOM 701 N N . LEU A 1 115 ? 35.510 28.829 3.440 1.00 12.57 167 LEU A N 1
ATOM 702 C CA . LEU A 1 115 ? 35.086 29.990 4.237 1.00 11.46 167 LEU A CA 1
ATOM 703 C C . LEU A 1 115 ? 36.111 31.104 4.153 1.00 11.91 167 LEU A C 1
ATOM 704 O O . LEU A 1 115 ? 37.318 30.837 4.200 1.00 13.08 167 LEU A O 1
ATOM 709 N N . PRO A 1 116 ? 35.659 32.363 4.056 1.00 11.73 168 PRO A N 1
ATOM 710 C CA . PRO A 1 116 ? 34.254 32.800 4.001 1.00 11.25 168 PRO A CA 1
ATOM 711 C C . PRO A 1 116 ? 33.568 32.438 2.700 1.00 11.39 168 PRO A C 1
ATOM 712 O O . PRO A 1 116 ? 34.214 32.273 1.658 1.00 12.99 168 PRO A O 1
ATOM 716 N N . TYR A 1 117 ? 32.246 32.318 2.770 1.00 9.73 169 TYR A N 1
ATOM 717 C CA . TYR A 1 117 ? 31.454 32.075 1.582 1.00 9.58 169 TYR A CA 1
ATOM 718 C C . TYR A 1 117 ? 30.126 32.799 1.721 1.00 9.46 169 TYR A C 1
ATOM 719 O O . TYR A 1 117 ? 29.657 33.011 2.837 1.00 8.88 169 TYR A O 1
ATOM 728 N N . PHE A 1 118 ? 29.536 33.176 0.585 1.00 8.27 170 PHE A N 1
ATOM 729 C CA . PHE A 1 118 ? 28.267 33.901 0.580 1.00 7.88 170 PHE A CA 1
ATOM 730 C C . PHE A 1 118 ? 27.287 33.293 -0.417 1.00 8.22 170 PHE A C 1
ATOM 731 O O . PHE A 1 118 ? 27.673 32.920 -1.525 1.00 8.95 170 PHE A O 1
ATOM 739 N N . HIS A 1 119 ? 26.024 33.182 -0.007 1.00 7.62 171 HIS A N 1
ATOM 740 C CA . HIS A 1 119 ? 24.924 33.017 -0.951 1.00 7.11 171 HIS A CA 1
ATOM 741 C C . HIS A 1 119 ? 24.084 34.286 -0.892 1.00 8.16 171 HIS A C 1
ATOM 742 O O . HIS A 1 119 ? 23.970 34.896 0.165 1.00 9.42 171 HIS A O 1
ATOM 749 N N . PHE A 1 120 ? 23.490 34.683 -2.018 1.00 7.42 172 PHE A N 1
ATOM 750 C CA . PHE A 1 120 ? 22.427 35.686 -1.982 1.00 7.88 172 PHE A CA 1
ATOM 751 C C . PHE A 1 120 ? 21.136 34.983 -2.410 1.00 8.05 172 PHE A C 1
ATOM 752 O O . PHE A 1 120 ? 21.175 34.133 -3.292 1.00 8.99 172 PHE A O 1
ATOM 760 N N . TYR A 1 121 ? 20.013 35.354 -1.794 1.00 7.63 173 TYR A N 1
ATOM 761 C CA . TYR A 1 121 ? 18.685 34.897 -2.231 1.00 8.58 173 TYR A CA 1
ATOM 762 C C . TYR A 1 121 ? 17.807 36.112 -2.437 1.00 9.19 173 TYR A C 1
ATOM 763 O O . TYR A 1 121 ? 17.939 37.084 -1.715 1.00 10.06 173 TYR A O 1
ATOM 772 N N . ARG A 1 122 ? 16.894 36.054 -3.400 1.00 9.44 174 ARG A N 1
ATOM 773 C CA . ARG A 1 122 ? 15.969 37.165 -3.579 1.00 11.71 174 ARG A CA 1
ATOM 774 C C . ARG A 1 122 ? 14.627 36.676 -4.105 1.00 12.39 174 ARG A C 1
ATOM 775 O O . ARG A 1 122 ? 14.487 36.379 -5.293 1.00 12.88 174 ARG A O 1
ATOM 783 N N . GLY A 1 123 ? 13.655 36.588 -3.201 1.00 12.42 175 GLY A N 1
ATOM 784 C CA . GLY A 1 123 ? 12.273 36.331 -3.571 1.00 13.24 175 GLY A CA 1
ATOM 785 C C . GLY A 1 123 ? 12.070 35.101 -4.437 1.00 14.26 175 GLY A C 1
ATOM 786 O O . GLY A 1 123 ? 12.635 34.036 -4.173 1.00 15.31 175 GLY A O 1
ATOM 787 N N . ALA A 1 124 ? 11.276 35.262 -5.492 1.00 13.19 176 ALA A N 1
ATOM 788 C CA . ALA A 1 124 ? 10.932 34.148 -6.364 1.00 13.84 176 ALA A CA 1
ATOM 789 C C . ALA A 1 124 ? 12.113 33.657 -7.190 1.00 14.75 176 ALA A C 1
ATOM 790 O O . ALA A 1 124 ? 12.019 32.630 -7.855 1.00 15.69 176 ALA A O 1
ATOM 792 N N . ASP A 1 125 ? 13.222 34.390 -7.155 1.00 14.50 177 ASP A N 1
ATOM 793 C CA . ASP A 1 125 ? 14.417 33.959 -7.870 1.00 15.15 177 ASP A CA 1
ATOM 794 C C . ASP A 1 125 ? 15.252 32.946 -7.086 1.00 14.14 177 ASP A C 1
ATOM 795 O O . ASP A 1 125 ? 16.139 32.294 -7.649 1.00 15.33 177 ASP A O 1
ATOM 800 N N . GLY A 1 126 ? 14.970 32.803 -5.795 1.00 11.94 178 GLY A N 1
ATOM 801 C CA . GLY A 1 126 ? 15.739 31.884 -4.971 1.00 11.30 178 GLY A CA 1
ATOM 802 C C . GLY A 1 126 ? 17.197 32.316 -4.932 1.00 10.59 178 GLY A C 1
ATOM 803 O O . GLY A 1 126 ? 17.467 33.506 -4.876 1.00 10.41 178 GLY A O 1
ATOM 804 N N . GLN A 1 127 ? 18.127 31.363 -4.972 1.00 10.33 179 GLN A N 1
ATOM 805 C CA . GLN A 1 127 ? 19.553 31.696 -4.914 1.00 9.95 179 GLN A CA 1
ATOM 806 C C . GLN A 1 127 ? 19.977 32.438 -6.178 1.00 10.53 179 GLN A C 1
ATOM 807 O O . GLN A 1 127 ? 19.725 31.973 -7.291 1.00 12.40 179 GLN A O 1
ATOM 813 N N . VAL A 1 128 ? 20.616 33.591 -6.001 1.00 9.35 180 VAL A N 1
ATOM 814 C CA . VAL A 1 128 ? 21.056 34.394 -7.135 1.00 10.52 180 VAL A CA 1
ATOM 815 C C . VAL A 1 128 ? 22.569 34.663 -7.152 1.00 10.65 180 VAL A C 1
ATOM 816 O O . VAL A 1 128 ? 23.102 35.112 -8.164 1.00 12.24 180 VAL A O 1
ATOM 820 N N . GLU A 1 129 ? 23.254 34.398 -6.040 1.00 9.85 181 GLU A N 1
ATOM 821 C CA . GLU A 1 129 ? 24.715 34.520 -6.007 1.00 10.38 181 GLU A CA 1
ATOM 822 C C . GLU A 1 129 ? 25.316 33.422 -5.138 1.00 10.77 181 GLU A C 1
ATOM 823 O O . GLU A 1 129 ? 24.686 32.952 -4.198 1.00 9.66 181 GLU A O 1
ATOM 829 N N . SER A 1 130 ? 26.548 33.047 -5.456 1.00 11.04 182 SER A N 1
ATOM 830 C CA . SER A 1 130 ? 27.271 32.032 -4.702 1.00 11.97 182 SER A CA 1
ATOM 831 C C . SER A 1 130 ? 28.752 32.285 -4.931 1.00 11.87 182 SER A C 1
ATOM 832 O O . SER A 1 130 ? 29.247 32.045 -6.028 1.00 13.34 182 SER A O 1
ATOM 835 N N . PHE A 1 131 ? 29.454 32.783 -3.917 1.00 10.74 183 PHE A N 1
ATOM 836 C CA . PHE A 1 131 ? 30.836 33.217 -4.131 1.00 10.82 183 PHE A CA 1
ATOM 837 C C . PHE A 1 131 ? 31.630 33.371 -2.847 1.00 11.05 183 PHE A C 1
ATOM 838 O O . PHE A 1 131 ? 31.071 33.571 -1.765 1.00 10.48 183 PHE A O 1
ATOM 846 N N . SER A 1 132 ? 32.948 33.269 -2.972 1.00 12.47 184 SER A N 1
ATOM 847 C CA . SER A 1 132 ? 33.807 33.533 -1.831 1.00 14.35 184 SER A CA 1
ATOM 848 C C . SER A 1 132 ? 34.264 34.977 -1.870 1.00 16.17 184 SER A C 1
ATOM 849 O O . SER A 1 132 ? 34.269 35.636 -2.919 1.00 15.75 184 SER A O 1
ATOM 852 N N . CYS A 1 133 ? 34.671 35.457 -0.708 1.00 18.64 185 CYS A N 1
ATOM 853 C CA . CYS A 1 133 ? 35.031 36.838 -0.548 1.00 22.61 185 CYS A CA 1
ATOM 854 C C . CYS A 1 133 ? 36.068 36.939 0.556 1.00 23.24 185 CYS A C 1
ATOM 855 O O . CYS A 1 133 ? 36.477 35.934 1.125 1.00 23.68 185 CYS A O 1
ATOM 858 N N . SER A 1 134 ? 36.483 38.160 0.849 1.00 23.29 186 SER A N 1
ATOM 859 C CA . SER A 1 134 ? 37.430 38.428 1.915 1.00 22.65 186 SER A CA 1
ATOM 860 C C . SER A 1 134 ? 37.437 39.932 2.082 1.00 22.11 186 SER A C 1
ATOM 861 O O . SER A 1 134 ? 36.791 40.644 1.314 1.00 22.66 186 SER A O 1
ATOM 864 N N . LEU A 1 135 ? 38.173 40.420 3.072 1.00 21.66 187 LEU A N 1
ATOM 865 C CA . LEU A 1 135 ? 38.293 41.856 3.256 1.00 21.75 187 LEU A CA 1
ATOM 866 C C . LEU A 1 135 ? 38.904 42.508 2.014 1.00 21.04 187 LEU A C 1
ATOM 867 O O . LEU A 1 135 ? 38.408 43.518 1.543 1.00 21.85 187 LEU A O 1
ATOM 872 N N . ALA A 1 136 ? 39.969 41.924 1.475 1.00 20.82 188 ALA A N 1
ATOM 873 C CA . ALA A 1 136 ? 40.675 42.540 0.351 1.00 22.27 188 ALA A CA 1
ATOM 874 C C . ALA A 1 136 ? 39.814 42.695 -0.905 1.00 22.23 188 ALA A C 1
ATOM 875 O O . ALA A 1 136 ? 39.939 43.674 -1.638 1.00 23.32 188 ALA A O 1
ATOM 877 N N . LYS A 1 137 ? 38.941 41.724 -1.138 1.00 20.96 189 LYS A N 1
ATOM 878 C CA . LYS A 1 137 ? 38.075 41.724 -2.309 1.00 20.34 189 LYS A CA 1
ATOM 879 C C . LYS A 1 137 ? 36.625 41.976 -1.916 1.00 16.09 189 LYS A C 1
ATOM 880 O O . LYS A 1 137 ? 35.704 41.496 -2.574 1.00 15.22 189 LYS A O 1
ATOM 886 N N . PHE A 1 138 ? 36.428 42.746 -0.850 1.00 13.72 190 PHE A N 1
ATOM 887 C CA . PHE A 1 138 ? 35.078 43.035 -0.360 1.00 12.78 190 PHE A CA 1
ATOM 888 C C . PHE A 1 138 ? 34.168 43.662 -1.418 1.00 12.93 190 PHE A C 1
ATOM 889 O O . PHE A 1 138 ? 32.936 43.500 -1.375 1.00 12.41 190 PHE A O 1
ATOM 897 N N . GLN A 1 139 ? 34.760 44.370 -2.380 1.00 14.43 191 GLN A N 1
ATOM 898 C CA . GLN A 1 139 ? 33.963 45.004 -3.426 1.00 16.39 191 GLN A CA 1
ATOM 899 C C . GLN A 1 139 ? 33.145 43.979 -4.215 1.00 15.71 191 GLN A C 1
ATOM 900 O O . GLN A 1 139 ? 32.104 44.315 -4.756 1.00 15.69 191 GLN A O 1
ATOM 906 N N . LYS A 1 140 ? 33.603 42.725 -4.255 1.00 15.08 192 LYS A N 1
ATOM 907 C CA . LYS A 1 140 ? 32.823 41.651 -4.883 1.00 15.83 192 LYS A CA 1
ATOM 908 C C . LYS A 1 140 ? 31.441 41.518 -4.254 1.00 13.72 192 LYS A C 1
ATOM 909 O O . LYS A 1 140 ? 30.448 41.261 -4.948 1.00 13.36 192 LYS A O 1
ATOM 915 N N . LEU A 1 141 ? 31.381 41.686 -2.937 1.00 11.66 193 LEU A N 1
ATOM 916 C CA . LEU A 1 141 ? 30.103 41.600 -2.245 1.00 11.31 193 LEU A CA 1
ATOM 917 C C . LEU A 1 141 ? 29.210 42.777 -2.629 1.00 11.30 193 LEU A C 1
ATOM 918 O O . LEU A 1 141 ? 28.014 42.604 -2.873 1.00 11.24 193 LEU A O 1
ATOM 923 N N . ARG A 1 142 ? 29.787 43.975 -2.680 1.00 10.48 194 ARG A N 1
ATOM 924 C CA . ARG A 1 142 ? 29.023 45.144 -3.104 1.00 10.86 194 ARG A CA 1
ATOM 925 C C . ARG A 1 142 ? 28.545 45.015 -4.551 1.00 11.81 194 ARG A C 1
ATOM 926 O O . ARG A 1 142 ? 27.454 45.456 -4.877 1.00 11.64 194 ARG A O 1
ATOM 934 N N . GLU A 1 143 ? 29.374 44.426 -5.411 1.00 11.76 195 GLU A N 1
ATOM 935 C CA . GLU A 1 143 ? 29.000 44.234 -6.808 1.00 12.65 195 GLU A CA 1
ATOM 936 C C . GLU A 1 143 ? 27.795 43.305 -6.907 1.00 11.08 195 GLU A C 1
ATOM 937 O O . GLU A 1 143 ? 26.920 43.508 -7.741 1.00 11.36 195 GLU A O 1
ATOM 943 N N . ALA A 1 144 ? 27.747 42.301 -6.038 1.00 10.24 196 ALA A N 1
ATOM 944 C CA . ALA A 1 144 ? 26.615 41.380 -6.004 1.00 10.31 196 ALA A CA 1
ATOM 945 C C . ALA A 1 144 ? 25.353 42.107 -5.534 1.00 10.43 196 ALA A C 1
ATOM 946 O O . ALA A 1 144 ? 24.251 41.831 -6.016 1.00 11.16 196 ALA A O 1
ATOM 948 N N . ILE A 1 145 ? 25.506 43.037 -4.590 1.00 9.60 197 ILE A N 1
ATOM 949 C CA . ILE A 1 145 ? 24.373 43.880 -4.198 1.00 9.40 197 ILE A CA 1
ATOM 950 C C . ILE A 1 145 ? 23.873 44.726 -5.383 1.00 10.54 197 ILE A C 1
ATOM 951 O O . ILE A 1 145 ? 22.666 44.860 -5.601 1.00 11.48 197 ILE A O 1
ATOM 956 N N . GLU A 1 146 ? 24.800 45.288 -6.149 1.00 10.47 198 GLU A N 1
ATOM 957 C CA . GLU A 1 146 ? 24.427 46.068 -7.333 1.00 11.41 198 GLU A CA 1
ATOM 958 C C . GLU A 1 146 ? 23.560 45.254 -8.295 1.00 12.48 198 GLU A C 1
ATOM 959 O O . GLU A 1 146 ? 22.648 45.787 -8.919 1.00 13.78 198 GLU A O 1
ATOM 965 N N . ARG A 1 147 ? 23.842 43.959 -8.394 1.00 12.34 199 ARG A N 1
ATOM 966 C CA . ARG A 1 147 ? 23.124 43.099 -9.328 1.00 13.24 199 ARG A CA 1
ATOM 967 C C . ARG A 1 147 ? 21.713 42.715 -8.875 1.00 13.95 199 ARG A C 1
ATOM 968 O O . ARG A 1 147 ? 20.851 42.467 -9.715 1.00 15.43 199 ARG A O 1
ATOM 976 N N . HIS A 1 148 ? 21.462 42.680 -7.569 1.00 13.54 200 HIS A N 1
ATOM 977 C CA . HIS A 1 148 ? 20.212 42.094 -7.079 1.00 15.11 200 HIS A CA 1
ATOM 978 C C . HIS A 1 148 ? 19.440 42.873 -6.035 1.00 16.27 200 HIS A C 1
ATOM 979 O O . HIS A 1 148 ? 18.457 42.367 -5.485 1.00 17.13 200 HIS A O 1
ATOM 986 N N . ASN A 1 149 ? 19.859 44.100 -5.752 1.00 16.53 201 ASN A N 1
ATOM 987 C CA . ASN A 1 149 ? 19.162 44.876 -4.738 1.00 17.62 201 ASN A CA 1
ATOM 988 C C . ASN A 1 149 ? 17.775 45.287 -5.226 1.00 20.29 201 ASN A C 1
ATOM 989 O O . ASN A 1 149 ? 17.533 45.392 -6.426 1.00 20.22 201 ASN A O 1
ATOM 994 N N . VAL A 1 150 ? 16.867 45.502 -4.282 1.00 22.29 202 VAL A N 1
ATOM 995 C CA . VAL A 1 150 ? 15.527 45.966 -4.599 1.00 25.04 202 VAL A CA 1
ATOM 996 C C . VAL A 1 150 ? 15.647 47.264 -5.395 1.00 28.03 202 VAL A C 1
ATOM 997 O O . VAL A 1 150 ? 16.276 48.223 -4.939 1.00 28.65 202 VAL A O 1
ATOM 1001 N N . GLY A 1 151 ? 15.093 47.272 -6.607 1.00 29.79 203 GLY A N 1
ATOM 1002 C CA . GLY A 1 151 ? 15.187 48.428 -7.482 1.00 31.63 203 GLY A CA 1
ATOM 1003 C C . GLY A 1 151 ? 16.279 48.342 -8.540 1.00 33.98 203 GLY A C 1
ATOM 1004 O O . GLY A 1 151 ? 16.392 49.230 -9.390 1.00 35.12 203 GLY A O 1
ATOM 1005 N N . SER A 1 152 ? 17.082 47.281 -8.504 1.00 34.81 204 SER A N 1
ATOM 1006 C CA . SER A 1 152 ? 18.194 47.142 -9.451 1.00 36.50 204 SER A CA 1
ATOM 1007 C C . SER A 1 152 ? 17.727 46.802 -10.869 1.00 37.65 204 SER A C 1
ATOM 1008 O O . SER A 1 152 ? 16.595 46.360 -11.074 1.00 38.38 204 SER A O 1
ATOM 1011 N N . PRO B 1 32 ? 43.416 13.492 -3.690 1.00 45.48 84 PRO B N 1
ATOM 1012 C CA . PRO B 1 32 ? 44.110 13.838 -2.447 1.00 44.10 84 PRO B CA 1
ATOM 1013 C C . PRO B 1 32 ? 43.688 15.202 -1.920 1.00 41.20 84 PRO B C 1
ATOM 1014 O O . PRO B 1 32 ? 43.408 16.110 -2.706 1.00 42.05 84 PRO B O 1
ATOM 1018 N N . LYS B 1 33 ? 43.655 15.336 -0.598 1.00 36.98 85 LYS B N 1
ATOM 1019 C CA . LYS B 1 33 ? 43.262 16.582 0.048 1.00 32.67 85 LYS B CA 1
ATOM 1020 C C . LYS B 1 33 ? 44.156 17.745 -0.399 1.00 27.67 85 LYS B C 1
ATOM 1021 O O . LYS B 1 33 ? 45.313 17.527 -0.774 1.00 26.32 85 LYS B O 1
ATOM 1027 N N . TRP B 1 34 ? 43.626 18.969 -0.370 1.00 24.33 86 TRP B N 1
ATOM 1028 C CA . TRP B 1 34 ? 44.355 20.102 -0.948 1.00 21.64 86 TRP B CA 1
ATOM 1029 C C . TRP B 1 34 ? 45.701 20.365 -0.283 1.00 20.95 86 TRP B C 1
ATOM 1030 O O . TRP B 1 34 ? 46.635 20.840 -0.936 1.00 21.10 86 TRP B O 1
ATOM 1041 N N . TRP B 1 35 ? 45.809 20.028 1.002 1.00 19.44 87 TRP B N 1
ATOM 1042 C CA . TRP B 1 35 ? 47.033 20.280 1.758 1.00 18.75 87 TRP B CA 1
ATOM 1043 C C . TRP B 1 35 ? 48.082 19.196 1.553 1.00 19.03 87 TRP B C 1
ATOM 1044 O O . TRP B 1 35 ? 49.151 19.236 2.172 1.00 19.20 87 TRP B O 1
ATOM 1055 N N . GLU B 1 36 ? 47.783 18.233 0.691 1.00 20.52 88 GLU B N 1
ATOM 1056 C CA . GLU B 1 36 ? 48.768 17.212 0.346 1.00 24.05 88 GLU B CA 1
ATOM 1057 C C . GLU B 1 36 ? 49.346 17.433 -1.049 1.00 26.40 88 GLU B C 1
ATOM 1058 O O . GLU B 1 36 ? 50.393 16.879 -1.395 1.00 28.47 88 GLU B O 1
ATOM 1064 N N . ARG B 1 37 ? 48.672 18.254 -1.843 1.00 26.02 89 ARG B N 1
ATOM 1065 C CA . ARG B 1 37 ? 49.067 18.440 -3.232 1.00 27.29 89 ARG B CA 1
ATOM 1066 C C . ARG B 1 37 ? 50.378 19.209 -3.378 1.00 26.88 89 ARG B C 1
ATOM 1067 O O . ARG B 1 37 ? 50.495 20.360 -2.941 1.00 26.64 89 ARG B O 1
ATOM 1075 N N . LYS B 1 38 ? 51.358 18.545 -3.988 1.00 26.53 90 LYS B N 1
ATOM 1076 C CA . LYS B 1 38 ? 52.673 19.126 -4.254 1.00 27.07 90 LYS B CA 1
ATOM 1077 C C . LYS B 1 38 ? 53.405 19.586 -2.997 1.00 25.20 90 LYS B C 1
ATOM 1078 O O . LYS B 1 38 ? 54.183 20.537 -3.038 1.00 25.21 90 LYS B O 1
ATOM 1084 N N . ALA B 1 39 ? 53.159 18.911 -1.878 1.00 23.19 91 ALA B N 1
ATOM 1085 C CA . ALA B 1 39 ? 53.887 19.216 -0.652 1.00 22.17 91 ALA B CA 1
ATOM 1086 C C . ALA B 1 39 ? 55.237 18.496 -0.657 1.00 21.75 91 ALA B C 1
ATOM 1087 O O . ALA B 1 39 ? 55.292 17.285 -0.866 1.00 23.42 91 ALA B O 1
ATOM 1089 N N . GLY B 1 40 ? 56.325 19.239 -0.445 1.00 19.07 92 GLY B N 1
ATOM 1090 C CA . GLY B 1 40 ? 57.668 18.663 -0.478 1.00 16.07 92 GLY B CA 1
ATOM 1091 C C . GLY B 1 40 ? 58.018 17.875 0.781 1.00 14.58 92 GLY B C 1
ATOM 1092 O O . GLY B 1 40 ? 57.235 17.841 1.719 1.00 14.25 92 GLY B O 1
ATOM 1093 N N . PRO B 1 41 ? 59.209 17.243 0.811 1.00 14.08 93 PRO B N 1
ATOM 1094 C CA . PRO B 1 41 ? 59.579 16.332 1.905 1.00 13.45 93 PRO B CA 1
ATOM 1095 C C . PRO B 1 41 ? 59.811 17.023 3.254 1.00 12.75 93 PRO B C 1
ATOM 1096 O O . PRO B 1 41 ? 59.781 16.348 4.283 1.00 13.97 93 PRO B O 1
ATOM 1100 N N . ASN B 1 42 ? 60.023 18.336 3.252 1.00 11.48 94 ASN B N 1
ATOM 1101 C CA . ASN B 1 42 ? 60.170 19.091 4.496 1.00 10.74 94 ASN B CA 1
ATOM 1102 C C . ASN B 1 42 ? 58.848 19.660 4.985 1.00 10.88 94 ASN B C 1
ATOM 1103 O O . ASN B 1 42 ? 58.834 20.518 5.862 1.00 11.13 94 ASN B O 1
ATOM 1108 N N . MET B 1 43 ? 57.747 19.189 4.401 1.00 10.57 95 MET B N 1
ATOM 1109 C CA . MET B 1 43 ? 56.410 19.538 4.882 1.00 10.11 95 MET B CA 1
ATOM 1110 C C . MET B 1 43 ? 55.750 18.289 5.453 1.00 11.69 95 MET B C 1
ATOM 1111 O O . MET B 1 43 ? 55.495 17.331 4.727 1.00 13.54 95 MET B O 1
ATOM 1116 N N . ILE B 1 44 ? 55.486 18.310 6.757 1.00 11.39 96 ILE B N 1
ATOM 1117 C CA . ILE B 1 44 ? 55.053 17.121 7.482 1.00 12.64 96 ILE B CA 1
ATOM 1118 C C . ILE B 1 44 ? 53.675 17.345 8.094 1.00 11.50 96 ILE B C 1
ATOM 1119 O O . ILE B 1 44 ? 53.440 18.376 8.695 1.00 11.98 96 ILE B O 1
ATOM 1124 N N . ASP B 1 45 ? 52.765 16.380 7.949 1.00 10.90 97 ASP B N 1
ATOM 1125 C CA . ASP B 1 45 ? 51.474 16.470 8.635 1.00 12.24 97 ASP B CA 1
ATOM 1126 C C . ASP B 1 45 ? 51.600 16.064 10.099 1.00 12.50 97 ASP B C 1
ATOM 1127 O O . ASP B 1 45 ? 52.076 14.971 10.402 1.00 13.61 97 ASP B O 1
ATOM 1132 N N . ILE B 1 46 ? 51.138 16.925 10.999 1.00 10.65 98 ILE B N 1
ATOM 1133 C CA . ILE B 1 46 ? 51.120 16.617 12.425 1.00 11.52 98 ILE B CA 1
ATOM 1134 C C . ILE B 1 46 ? 49.752 16.078 12.798 1.00 12.78 98 ILE B C 1
ATOM 1135 O O . ILE B 1 46 ? 48.739 16.723 12.532 1.00 12.96 98 ILE B O 1
ATOM 1140 N N . THR B 1 47 ? 49.725 14.903 13.420 1.00 12.75 99 THR B N 1
ATOM 1141 C CA . THR B 1 47 ? 48.459 14.282 13.788 1.00 14.54 99 THR B CA 1
ATOM 1142 C C . THR B 1 47 ? 48.382 13.919 15.267 1.00 14.31 99 THR B C 1
ATOM 1143 O O . THR B 1 47 ? 47.376 13.360 15.715 1.00 15.27 99 THR B O 1
ATOM 1147 N N . SER B 1 48 ? 49.430 14.220 16.030 1.00 14.60 100 SER B N 1
ATOM 1148 C CA . SER B 1 48 ? 49.382 13.971 17.474 1.00 14.76 100 SER B CA 1
ATOM 1149 C C . SER B 1 48 ? 50.284 14.920 18.246 1.00 13.50 100 SER B C 1
ATOM 1150 O O . SER B 1 48 ? 51.242 15.462 17.702 1.00 13.32 100 SER B O 1
ATOM 1153 N N . ALA B 1 49 ? 49.957 15.107 19.518 1.00 12.08 101 ALA B N 1
ATOM 1154 C CA . ALA B 1 49 ? 50.730 15.968 20.409 1.00 11.96 101 ALA B CA 1
ATOM 1155 C C . ALA B 1 49 ? 52.159 15.472 20.584 1.00 11.79 101 ALA B C 1
ATOM 1156 O O . ALA B 1 49 ? 53.113 16.259 20.577 1.00 10.95 101 ALA B O 1
ATOM 1158 N N . GLU B 1 50 ? 52.314 14.161 20.748 1.00 12.78 102 GLU B N 1
ATOM 1159 C CA . GLU B 1 50 ? 53.644 13.608 20.938 1.00 14.35 102 GLU B CA 1
ATOM 1160 C C . GLU B 1 50 ? 54.471 13.754 19.671 1.00 14.32 102 GLU B C 1
ATOM 1161 O O . GLU B 1 50 ? 55.645 14.083 19.733 1.00 14.67 102 GLU B O 1
ATOM 1167 N N . GLN B 1 51 ? 53.846 13.536 18.520 1.00 13.82 103 GLN B N 1
ATOM 1168 C CA . GLN B 1 51 ? 54.564 13.676 17.259 1.00 14.25 103 GLN B CA 1
ATOM 1169 C C . GLN B 1 51 ? 55.048 15.117 17.072 1.00 12.77 103 GLN B C 1
ATOM 1170 O O . GLN B 1 51 ? 56.166 15.352 16.616 1.00 13.89 103 GLN B O 1
ATOM 1176 N N . PHE B 1 52 ? 54.200 16.073 17.445 1.00 11.46 104 PHE B N 1
ATOM 1177 C CA . PHE B 1 52 ? 54.540 17.494 17.366 1.00 10.51 104 PHE B CA 1
ATOM 1178 C C . PHE B 1 52 ? 55.805 17.797 18.178 1.00 10.50 104 PHE B C 1
ATOM 1179 O O . PHE B 1 52 ? 56.741 18.399 17.668 1.00 10.34 104 PHE B O 1
ATOM 1187 N N . LEU B 1 53 ? 55.858 17.346 19.427 1.00 10.11 105 LEU B N 1
ATOM 1188 C CA . LEU B 1 53 ? 57.034 17.625 20.255 1.00 10.55 105 LEU B CA 1
ATOM 1189 C C . LEU B 1 53 ? 58.278 16.924 19.725 1.00 11.93 105 LEU B C 1
ATOM 1190 O O . LEU B 1 53 ? 59.375 17.473 19.767 1.00 11.98 105 LEU B O 1
ATOM 1195 N N . ASN B 1 54 ? 58.101 15.703 19.235 1.00 12.26 106 ASN B N 1
ATOM 1196 C CA . ASN B 1 54 ? 59.219 14.963 18.657 1.00 13.90 106 ASN B CA 1
ATOM 1197 C C . ASN B 1 54 ? 59.792 15.677 17.443 1.00 12.86 106 ASN B C 1
ATOM 1198 O O . ASN B 1 54 ? 61.000 15.724 17.273 1.00 13.61 106 ASN B O 1
ATOM 1203 N N . ALA B 1 55 ? 58.924 16.253 16.612 1.00 11.34 107 ALA B N 1
ATOM 1204 C CA . ALA B 1 55 ? 59.386 17.006 15.449 1.00 11.48 107 ALA B CA 1
ATOM 1205 C C . ALA B 1 55 ? 60.177 18.241 15.869 1.00 11.64 107 ALA B C 1
ATOM 1206 O O . ALA B 1 55 ? 61.217 18.547 15.283 1.00 12.48 107 ALA B O 1
ATOM 1208 N N . LEU B 1 56 ? 59.675 18.960 16.875 1.00 11.50 108 LEU B N 1
ATOM 1209 C CA . LEU B 1 56 ? 60.355 20.154 17.376 1.00 11.14 108 LEU B CA 1
ATOM 1210 C C . LEU B 1 56 ? 61.716 19.823 17.977 1.00 13.53 108 LEU B C 1
ATOM 1211 O O . LEU B 1 56 ? 62.674 20.561 17.792 1.00 15.23 108 LEU B O 1
ATOM 1216 N N . LYS B 1 57 ? 61.793 18.708 18.691 1.00 13.92 109 LYS B N 1
ATOM 1217 C CA . LYS B 1 57 ? 63.047 18.289 19.309 1.00 15.69 109 LYS B CA 1
ATOM 1218 C C . LYS B 1 57 ? 64.032 17.786 18.251 1.00 16.35 109 LYS B C 1
ATOM 1219 O O . LYS B 1 57 ? 65.224 18.137 18.274 1.00 16.52 109 LYS B O 1
ATOM 1225 N N . ASP B 1 58 ? 63.531 16.986 17.312 1.00 16.34 110 ASP B N 1
ATOM 1226 C CA . ASP B 1 58 ? 64.379 16.365 16.294 1.00 18.19 110 ASP B CA 1
ATOM 1227 C C . ASP B 1 58 ? 64.895 17.373 15.269 1.00 17.15 110 ASP B C 1
ATOM 1228 O O . ASP B 1 58 ? 65.847 17.092 14.535 1.00 17.76 110 ASP B O 1
ATOM 1233 N N . ALA B 1 59 ? 64.280 18.553 15.235 1.00 15.33 111 ALA B N 1
ATOM 1234 C CA . ALA B 1 59 ? 64.723 19.622 14.336 1.00 14.43 111 ALA B CA 1
ATOM 1235 C C . ALA B 1 59 ? 66.037 20.251 14.779 1.00 15.72 111 ALA B C 1
ATOM 1236 O O . ALA B 1 59 ? 66.682 20.965 14.003 1.00 16.08 111 ALA B O 1
ATOM 1238 N N . GLY B 1 60 ? 66.428 19.997 16.026 1.00 16.02 112 GLY B N 1
ATOM 1239 C CA . GLY B 1 60 ? 67.652 20.562 16.566 1.00 17.19 112 GLY B CA 1
ATOM 1240 C C . GLY B 1 60 ? 67.636 22.077 16.500 1.00 17.51 112 GLY B C 1
ATOM 1241 O O . GLY B 1 60 ? 66.746 22.706 17.064 1.00 18.10 112 GLY B O 1
ATOM 1242 N N . ASP B 1 61 ? 68.596 22.659 15.780 1.00 17.21 113 ASP B N 1
ATOM 1243 C CA . ASP B 1 61 ? 68.681 24.116 15.669 1.00 16.37 113 ASP B CA 1
ATOM 1244 C C . ASP B 1 61 ? 68.107 24.660 14.355 1.00 16.49 113 ASP B C 1
ATOM 1245 O O . ASP B 1 61 ? 68.294 25.837 14.027 1.00 17.66 113 ASP B O 1
ATOM 1250 N N . ARG B 1 62 ? 67.399 23.819 13.603 1.00 14.87 114 ARG B N 1
ATOM 1251 C CA A ARG B 1 62 ? 66.780 24.259 12.356 0.82 14.49 114 ARG B CA 1
ATOM 1252 C CA B ARG B 1 62 ? 66.779 24.260 12.361 0.18 14.74 114 ARG B CA 1
ATOM 1253 C C . ARG B 1 62 ? 65.599 25.180 12.641 1.00 13.33 114 ARG B C 1
ATOM 1254 O O . ARG B 1 62 ? 64.959 25.083 13.686 1.00 13.73 114 ARG B O 1
ATOM 1269 N N . LEU B 1 63 ? 65.298 26.061 11.702 1.00 12.22 115 LEU B N 1
ATOM 1270 C CA . LEU B 1 63 ? 64.083 26.859 11.830 1.00 10.75 115 LEU B CA 1
ATOM 1271 C C . LEU B 1 63 ? 62.899 25.944 11.547 1.00 10.56 115 LEU B C 1
ATOM 1272 O O . LEU B 1 63 ? 62.919 25.184 10.575 1.00 10.74 115 LEU B O 1
ATOM 1277 N N . VAL B 1 64 ? 61.886 26.004 12.410 1.00 8.81 116 VAL B N 1
ATOM 1278 C CA . VAL B 1 64 ? 60.654 25.242 12.201 1.00 8.22 116 VAL B CA 1
ATOM 1279 C C . VAL B 1 64 ? 59.500 26.214 12.038 1.00 8.87 116 VAL B C 1
ATOM 1280 O O . VAL B 1 64 ? 59.308 27.098 12.864 1.00 10.30 116 VAL B O 1
ATOM 1284 N N . ILE B 1 65 ? 58.760 26.058 10.946 1.00 7.88 117 ILE B N 1
ATOM 1285 C CA . ILE B 1 65 ? 57.583 26.872 10.693 1.00 8.55 117 ILE B CA 1
ATOM 1286 C C . ILE B 1 65 ? 56.370 25.976 10.884 1.00 8.49 117 ILE B C 1
ATOM 1287 O O . ILE B 1 65 ? 56.234 24.978 10.187 1.00 9.42 117 ILE B O 1
ATOM 1292 N N . VAL B 1 66 ? 55.505 26.323 11.837 1.00 7.27 118 VAL B N 1
ATOM 1293 C CA . VAL B 1 66 ? 54.291 25.555 12.071 1.00 7.42 118 VAL B CA 1
ATOM 1294 C C . VAL B 1 66 ? 53.119 26.313 11.443 1.00 8.61 118 VAL B C 1
ATOM 1295 O O . VAL B 1 66 ? 52.862 27.463 11.795 1.00 9.66 118 VAL B O 1
ATOM 1299 N N . ASP B 1 67 ? 52.454 25.641 10.507 1.00 8.47 119 ASP B N 1
ATOM 1300 C CA . ASP B 1 67 ? 51.372 26.177 9.692 1.00 8.94 119 ASP B CA 1
ATOM 1301 C C . ASP B 1 67 ? 50.064 25.628 10.258 1.00 8.60 119 ASP B C 1
ATOM 1302 O O . ASP B 1 67 ? 49.723 24.467 10.038 1.00 9.31 119 ASP B O 1
ATOM 1307 N N . PHE B 1 68 ? 49.354 26.453 11.021 1.00 7.33 120 PHE B N 1
ATOM 1308 C CA . PHE B 1 68 ? 48.046 26.059 11.530 1.00 7.10 120 PHE B CA 1
ATOM 1309 C C . PHE B 1 68 ? 47.011 26.404 10.467 1.00 9.02 120 PHE B C 1
ATOM 1310 O O . PHE B 1 68 ? 46.903 27.563 10.053 1.00 10.31 120 PHE B O 1
ATOM 1318 N N . TYR B 1 69 ? 46.279 25.405 9.990 1.00 8.63 121 TYR B N 1
ATOM 1319 C CA . TYR B 1 69 ? 45.333 25.655 8.897 1.00 8.73 121 TYR B CA 1
ATOM 1320 C C . TYR B 1 69 ? 44.006 24.963 9.170 1.00 10.27 121 TYR B C 1
ATOM 1321 O O . TYR B 1 69 ? 43.907 24.124 10.065 1.00 10.44 121 TYR B O 1
ATOM 1330 N N . GLY B 1 70 ? 42.982 25.315 8.403 1.00 10.85 122 GLY B N 1
ATOM 1331 C CA . GLY B 1 70 ? 41.708 24.627 8.515 1.00 11.71 122 GLY B CA 1
ATOM 1332 C C . GLY B 1 70 ? 41.327 23.979 7.207 1.00 11.76 122 GLY B C 1
ATOM 1333 O O . GLY B 1 70 ? 41.628 24.495 6.136 1.00 10.74 122 GLY B O 1
ATOM 1334 N N . THR B 1 71 ? 40.679 22.827 7.315 1.00 12.16 123 THR B N 1
ATOM 1335 C CA . THR B 1 71 ? 40.176 22.080 6.175 1.00 13.59 123 THR B CA 1
ATOM 1336 C C . THR B 1 71 ? 39.352 22.956 5.233 1.00 13.72 123 THR B C 1
ATOM 1337 O O . THR B 1 71 ? 39.467 22.868 4.005 1.00 14.43 123 THR B O 1
ATOM 1341 N N . TRP B 1 72 ? 38.526 23.810 5.824 1.00 12.41 124 TRP B N 1
ATOM 1342 C CA . TRP B 1 72 ? 37.581 24.620 5.062 1.00 13.50 124 TRP B CA 1
ATOM 1343 C C . TRP B 1 72 ? 37.973 26.087 5.035 1.00 13.58 124 TRP B C 1
ATOM 1344 O O . TRP B 1 72 ? 37.154 26.955 4.725 1.00 14.33 124 TRP B O 1
ATOM 1355 N N A CYS B 1 73 ? 39.245 26.348 5.321 0.69 11.72 125 CYS B N 1
ATOM 1356 N N B CYS B 1 73 ? 39.223 26.390 5.365 0.31 13.71 125 CYS B N 1
ATOM 1357 C CA A CYS B 1 73 ? 39.756 27.707 5.311 0.69 11.13 125 CYS B CA 1
ATOM 1358 C CA B CYS B 1 73 ? 39.653 27.786 5.357 0.31 14.89 125 CYS B CA 1
ATOM 1359 C C A CYS B 1 73 ? 40.135 28.138 3.896 0.69 11.41 125 CYS B C 1
ATOM 1360 C C B CYS B 1 73 ? 40.162 28.222 3.985 0.31 13.16 125 CYS B C 1
ATOM 1361 O O A CYS B 1 73 ? 41.083 27.607 3.309 0.69 11.29 125 CYS B O 1
ATOM 1362 O O B CYS B 1 73 ? 41.212 27.775 3.522 0.31 12.47 125 CYS B O 1
ATOM 1367 N N . GLY B 1 74 ? 39.393 29.098 3.345 1.00 11.59 126 GLY B N 1
ATOM 1368 C CA . GLY B 1 74 ? 39.683 29.576 2.002 1.00 11.91 126 GLY B CA 1
ATOM 1369 C C . GLY B 1 74 ? 41.037 30.224 1.838 1.00 12.32 126 GLY B C 1
ATOM 1370 O O . GLY B 1 74 ? 41.717 29.991 0.845 1.00 13.59 126 GLY B O 1
ATOM 1371 N N . SER B 1 75 ? 41.436 31.035 2.804 1.00 11.89 127 SER B N 1
ATOM 1372 C CA A SER B 1 75 ? 42.726 31.719 2.767 0.61 12.76 127 SER B CA 1
ATOM 1373 C CA B SER B 1 75 ? 42.720 31.703 2.683 0.39 12.58 127 SER B CA 1
ATOM 1374 C C . SER B 1 75 ? 43.870 30.709 2.854 1.00 12.56 127 SER B C 1
ATOM 1375 O O . SER B 1 75 ? 44.878 30.834 2.169 1.00 13.41 127 SER B O 1
ATOM 1380 N N . CYS B 1 76 ? 43.705 29.719 3.737 1.00 11.53 128 CYS B N 1
ATOM 1381 C CA . CYS B 1 76 ? 44.714 28.654 3.878 1.00 11.98 128 CYS B CA 1
ATOM 1382 C C . CYS B 1 76 ? 44.893 27.907 2.562 1.00 12.73 128 CYS B C 1
ATOM 1383 O O . CYS B 1 76 ? 46.024 27.669 2.103 1.00 13.60 128 CYS B O 1
ATOM 1386 N N . ARG B 1 77 ? 43.776 27.519 1.958 1.00 13.20 129 ARG B N 1
ATOM 1387 C CA . ARG B 1 77 ? 43.819 26.793 0.689 1.00 14.65 129 ARG B CA 1
ATOM 1388 C C . ARG B 1 77 ? 44.470 27.638 -0.408 1.00 15.21 129 ARG B C 1
ATOM 1389 O O . ARG B 1 77 ? 45.298 27.147 -1.178 1.00 15.88 129 ARG B O 1
ATOM 1397 N N . ALA B 1 78 ? 44.131 28.922 -0.446 1.00 15.23 130 ALA B N 1
ATOM 1398 C CA . ALA B 1 78 ? 44.645 29.806 -1.483 1.00 16.72 130 ALA B CA 1
ATOM 1399 C C . ALA B 1 78 ? 46.144 30.049 -1.361 1.00 16.99 130 ALA B C 1
ATOM 1400 O O . ALA B 1 78 ? 46.823 30.192 -2.378 1.00 17.44 130 ALA B O 1
ATOM 1402 N N . MET B 1 79 ? 46.662 30.091 -0.134 1.00 16.65 131 MET B N 1
ATOM 1403 C CA . MET B 1 79 ? 48.078 30.399 0.050 1.00 17.19 131 MET B CA 1
ATOM 1404 C C . MET B 1 79 ? 48.954 29.151 0.023 1.00 15.64 131 MET B C 1
ATOM 1405 O O . MET B 1 79 ? 50.179 29.252 0.076 1.00 15.37 131 MET B O 1
ATOM 1410 N N . PHE B 1 80 ? 48.329 27.984 -0.072 1.00 14.30 132 PHE B N 1
ATOM 1411 C CA . PHE B 1 80 ? 49.099 26.739 -0.017 1.00 13.85 132 PHE B CA 1
ATOM 1412 C C . PHE B 1 80 ? 50.184 26.582 -1.099 1.00 13.75 132 PHE B C 1
ATOM 1413 O O . PHE B 1 80 ? 51.306 26.193 -0.773 1.00 12.92 132 PHE B O 1
ATOM 1421 N N . PRO B 1 81 ? 49.868 26.890 -2.379 1.00 14.72 133 PRO B N 1
ATOM 1422 C CA . PRO B 1 81 ? 50.933 26.783 -3.384 1.00 15.64 133 PRO B CA 1
ATOM 1423 C C . PRO B 1 81 ? 52.134 27.677 -3.081 1.00 15.82 133 PRO B C 1
ATOM 1424 O O . PRO B 1 81 ? 53.266 27.249 -3.303 1.00 15.52 133 PRO B O 1
ATOM 1428 N N . LYS B 1 82 ? 51.900 28.885 -2.575 1.00 15.94 134 LYS B N 1
ATOM 1429 C CA . LYS B 1 82 ? 53.011 29.757 -2.188 1.00 17.41 134 LYS B CA 1
ATOM 1430 C C . LYS B 1 82 ? 53.795 29.157 -1.018 1.00 15.99 134 LYS B C 1
ATOM 1431 O O . LYS B 1 82 ? 55.022 29.262 -0.969 1.00 15.90 134 LYS B O 1
ATOM 1437 N N . LEU B 1 83 ? 53.094 28.515 -0.088 1.00 14.24 135 LEU B N 1
ATOM 1438 C CA . LEU B 1 83 ? 53.769 27.873 1.037 1.00 14.44 135 LEU B CA 1
ATOM 1439 C C . LEU B 1 83 ? 54.640 26.712 0.552 1.00 13.38 135 LEU B C 1
ATOM 1440 O O . LEU B 1 83 ? 55.764 26.543 1.012 1.00 12.88 135 LEU B O 1
ATOM 1445 N N . CYS B 1 84 ? 54.120 25.921 -0.382 1.00 13.01 136 CYS B N 1
ATOM 1446 C CA . CYS B 1 84 ? 54.893 24.815 -0.963 1.00 13.49 136 CYS B CA 1
ATOM 1447 C C . CYS B 1 84 ? 56.131 25.294 -1.712 1.00 13.35 136 CYS B C 1
ATOM 1448 O O . CYS B 1 84 ? 57.191 24.666 -1.645 1.00 13.25 136 CYS B O 1
ATOM 1451 N N . LYS B 1 85 ? 55.989 26.402 -2.433 1.00 13.81 137 LYS B N 1
ATOM 1452 C CA . LYS B 1 85 ? 57.109 26.972 -3.177 1.00 14.31 137 LYS B CA 1
ATOM 1453 C C . LYS B 1 85 ? 58.188 27.437 -2.198 1.00 14.03 137 LYS B C 1
ATOM 1454 O O . LYS B 1 85 ? 59.376 27.193 -2.406 1.00 14.00 137 LYS B O 1
ATOM 1460 N N . THR B 1 86 ? 57.757 28.101 -1.130 1.00 13.09 138 THR B N 1
ATOM 1461 C CA . THR B 1 86 ? 58.665 28.573 -0.096 1.00 12.90 138 THR B CA 1
ATOM 1462 C C . THR B 1 86 ? 59.418 27.402 0.531 1.00 12.19 138 THR B C 1
ATOM 1463 O O . THR B 1 86 ? 60.627 27.471 0.753 1.00 12.06 138 THR B O 1
ATOM 1467 N N . ALA B 1 87 ? 58.701 26.313 0.779 1.00 11.31 139 ALA B N 1
ATOM 1468 C CA . ALA B 1 87 ? 59.333 25.124 1.334 1.00 10.64 139 ALA B CA 1
ATOM 1469 C C . ALA B 1 87 ? 60.345 24.507 0.363 1.00 11.39 139 ALA B C 1
ATOM 1470 O O . ALA B 1 87 ? 61.390 24.021 0.787 1.00 11.95 139 ALA B O 1
ATOM 1472 N N . LYS B 1 88 ? 60.033 24.525 -0.931 1.00 10.96 140 LYS B N 1
ATOM 1473 C CA . LYS B 1 88 ? 60.971 23.997 -1.920 1.00 11.45 140 LYS B CA 1
ATOM 1474 C C . LYS B 1 88 ? 62.220 24.868 -1.975 1.00 12.45 140 LYS B C 1
ATOM 1475 O O . LYS B 1 88 ? 63.330 24.373 -2.177 1.00 12.62 140 LYS B O 1
ATOM 1481 N N . GLU B 1 89 ? 62.028 26.172 -1.799 1.00 12.86 141 GLU B N 1
ATOM 1482 C CA . GLU B 1 89 ? 63.133 27.128 -1.876 1.00 13.65 141 GLU B CA 1
ATOM 1483 C C . GLU B 1 89 ? 64.009 27.108 -0.627 1.00 13.51 141 GLU B C 1
ATOM 1484 O O . GLU B 1 89 ? 65.129 27.608 -0.646 1.00 14.24 141 GLU B O 1
ATOM 1490 N N . HIS B 1 90 ? 63.494 26.518 0.447 1.00 12.93 142 HIS B N 1
ATOM 1491 C CA . HIS B 1 90 ? 64.226 26.429 1.707 1.00 12.42 142 HIS B CA 1
ATOM 1492 C C . HIS B 1 90 ? 64.191 25.001 2.238 1.00 11.99 142 HIS B C 1
ATOM 1493 O O . HIS B 1 90 ? 63.469 24.708 3.205 1.00 11.51 142 HIS B O 1
ATOM 1500 N N . PRO B 1 91 ? 64.976 24.108 1.608 1.00 12.48 143 PRO B N 1
ATOM 1501 C CA . PRO B 1 91 ? 64.954 22.681 1.924 1.00 12.09 143 PRO B CA 1
ATOM 1502 C C . PRO B 1 91 ? 65.292 22.364 3.367 1.00 11.76 143 PRO B C 1
ATOM 1503 O O . PRO B 1 91 ? 64.883 21.312 3.864 1.00 12.42 143 PRO B O 1
ATOM 1507 N N . ASN B 1 92 ? 66.018 23.254 4.034 1.00 11.36 144 ASN B N 1
ATOM 1508 C CA . ASN B 1 92 ? 66.460 22.991 5.396 1.00 11.52 144 ASN B CA 1
ATOM 1509 C C . ASN B 1 92 ? 65.560 23.566 6.477 1.00 12.02 144 ASN B C 1
ATOM 1510 O O . ASN B 1 92 ? 65.823 23.374 7.658 1.00 14.45 144 ASN B O 1
ATOM 1515 N N . ILE B 1 93 ? 64.505 24.270 6.079 1.00 10.33 145 ILE B N 1
ATOM 1516 C CA . ILE B 1 93 ? 63.488 24.682 7.048 1.00 10.01 145 ILE B CA 1
ATOM 1517 C C . ILE B 1 93 ? 62.457 23.571 7.145 1.00 10.73 145 ILE B C 1
ATOM 1518 O O . ILE B 1 93 ? 62.068 22.993 6.131 1.00 11.65 145 ILE B O 1
ATOM 1523 N N . LEU B 1 94 ? 62.035 23.260 8.367 1.00 9.98 146 LEU B N 1
ATOM 1524 C CA . LEU B 1 94 ? 61.022 22.243 8.579 1.00 9.47 146 LEU B CA 1
ATOM 1525 C C . LEU B 1 94 ? 59.654 22.912 8.659 1.00 9.99 146 LEU B C 1
ATOM 1526 O O . LEU B 1 94 ? 59.472 23.849 9.430 1.00 10.54 146 LEU B O 1
ATOM 1531 N N . PHE B 1 95 ? 58.702 22.426 7.866 1.00 9.61 147 PHE B N 1
ATOM 1532 C CA . PHE B 1 95 ? 57.342 22.957 7.888 1.00 9.13 147 PHE B CA 1
ATOM 1533 C C . PHE B 1 95 ? 56.420 21.910 8.490 1.00 9.88 147 PHE B C 1
ATOM 1534 O O . PHE B 1 95 ? 56.319 20.809 7.966 1.00 11.42 147 PHE B O 1
ATOM 1542 N N . LEU B 1 96 ? 55.753 22.255 9.586 1.00 9.85 148 LEU B N 1
ATOM 1543 C CA . LEU B 1 96 ? 54.817 21.338 10.228 1.00 8.90 148 LEU B CA 1
ATOM 1544 C C . LEU B 1 96 ? 53.400 21.826 9.947 1.00 10.08 148 LEU B C 1
ATOM 1545 O O . LEU B 1 96 ? 53.037 22.924 10.363 1.00 11.45 148 LEU B O 1
ATOM 1550 N N . LYS B 1 97 ? 52.620 21.016 9.234 1.00 9.70 149 LYS B N 1
ATOM 1551 C CA . LYS B 1 97 ? 51.223 21.336 8.930 1.00 9.64 149 LYS B CA 1
ATOM 1552 C C . LYS B 1 97 ? 50.337 20.808 10.046 1.00 10.03 149 LYS B C 1
ATOM 1553 O O . LYS B 1 97 ? 50.324 19.603 10.305 1.00 10.11 149 LYS B O 1
ATOM 1559 N N . VAL B 1 98 ? 49.593 21.700 10.703 1.00 9.39 150 VAL B N 1
ATOM 1560 C CA . VAL B 1 98 ? 48.682 21.284 11.770 1.00 9.35 150 VAL B CA 1
ATOM 1561 C C . VAL B 1 98 ? 47.246 21.641 11.398 1.00 9.32 150 VAL B C 1
ATOM 1562 O O . VAL B 1 98 ? 46.879 22.807 11.406 1.00 8.49 150 VAL B O 1
ATOM 1566 N N . ASN B 1 99 ? 46.455 20.627 11.061 1.00 9.84 151 ASN B N 1
ATOM 1567 C CA . ASN B 1 99 ? 45.044 20.819 10.746 1.00 10.89 151 ASN B CA 1
ATOM 1568 C C . ASN B 1 99 ? 44.259 21.077 12.041 1.00 10.36 151 ASN B C 1
ATOM 1569 O O . ASN B 1 99 ? 44.125 20.188 12.877 1.00 10.89 151 ASN B O 1
ATOM 1574 N N . PHE B 1 100 ? 43.774 22.307 12.206 1.00 9.31 152 PHE B N 1
ATOM 1575 C CA . PHE B 1 100 ? 43.049 22.715 13.409 1.00 9.99 152 PHE B CA 1
ATOM 1576 C C . PHE B 1 100 ? 41.856 21.816 13.681 1.00 11.82 152 PHE B C 1
ATOM 1577 O O . PHE B 1 100 ? 41.608 21.420 14.817 1.00 11.72 152 PHE B O 1
ATOM 1585 N N . ASP B 1 101 ? 41.113 21.501 12.624 1.00 12.55 153 ASP B N 1
ATOM 1586 C CA . ASP B 1 101 ? 39.896 20.726 12.772 1.00 15.74 153 ASP B CA 1
ATOM 1587 C C . ASP B 1 101 ? 40.162 19.307 13.266 1.00 16.03 153 ASP B C 1
ATOM 1588 O O . ASP B 1 101 ? 39.312 18.715 13.938 1.00 18.60 153 ASP B O 1
ATOM 1593 N N . GLU B 1 102 ? 41.351 18.775 12.975 1.00 14.68 154 GLU B N 1
ATOM 1594 C CA . GLU B 1 102 ? 41.715 17.425 13.375 1.00 14.63 154 GLU B CA 1
ATOM 1595 C C . GLU B 1 102 ? 42.654 17.380 14.588 1.00 13.95 154 GLU B C 1
ATOM 1596 O O . GLU B 1 102 ? 43.020 16.308 15.069 1.00 14.77 154 GLU B O 1
ATOM 1602 N N . ASN B 1 103 ? 43.040 18.556 15.077 1.00 11.70 155 ASN B N 1
ATOM 1603 C CA . ASN B 1 103 ? 43.913 18.675 16.248 1.00 10.73 155 ASN B CA 1
ATOM 1604 C C . ASN B 1 103 ? 43.441 19.826 17.126 1.00 10.68 155 ASN B C 1
ATOM 1605 O O . ASN B 1 103 ? 44.224 20.711 17.496 1.00 10.47 155 ASN B O 1
ATOM 1610 N N . LYS B 1 104 ? 42.152 19.830 17.440 1.00 11.65 156 LYS B N 1
ATOM 1611 C CA . LYS B 1 104 ? 41.564 21.014 18.061 1.00 12.20 156 LYS B CA 1
ATOM 1612 C C . LYS B 1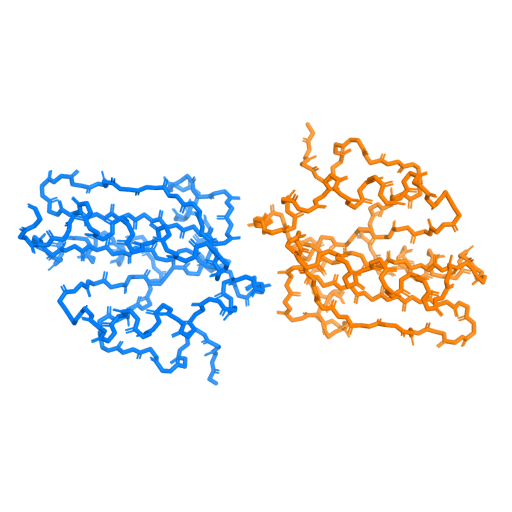 104 ? 42.135 21.287 19.452 1.00 11.22 156 LYS B C 1
ATOM 1613 O O . LYS B 1 104 ? 42.483 22.429 19.766 1.00 10.56 156 LYS B O 1
ATOM 1619 N N . SER B 1 105 ? 42.248 20.250 20.274 1.00 10.64 157 SER B N 1
ATOM 1620 C CA . SER B 1 105 ? 42.779 20.428 21.622 1.00 11.16 157 SER B CA 1
ATOM 1621 C C . SER B 1 105 ? 44.228 20.914 21.580 1.00 10.02 157 SER B C 1
ATOM 1622 O O . SER B 1 105 ? 44.622 21.777 22.358 1.00 10.27 157 SER B O 1
ATOM 1625 N N . LEU B 1 106 ? 45.017 20.360 20.670 1.00 9.64 158 LEU B N 1
ATOM 1626 C CA . LEU B 1 106 ? 46.404 20.807 20.522 1.00 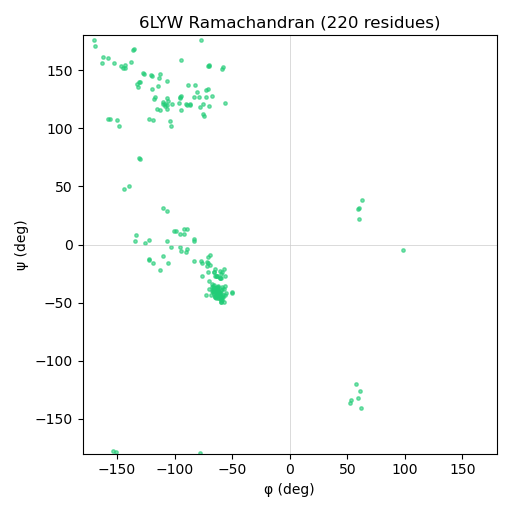8.46 158 LEU B CA 1
ATOM 1627 C C . LEU B 1 106 ? 46.457 22.294 20.179 1.00 8.32 158 LEU B C 1
ATOM 1628 O O . LEU B 1 106 ? 47.176 23.076 20.825 1.00 7.66 158 LEU B O 1
ATOM 1633 N N . CYS B 1 107 ? 45.671 22.702 19.190 1.00 7.76 159 CYS B N 1
ATOM 1634 C C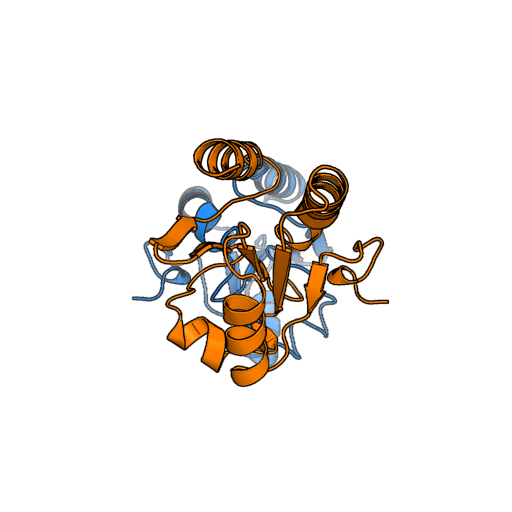A . CYS B 1 107 ? 45.722 24.094 18.749 1.00 8.26 159 CYS B CA 1
ATOM 1635 C C . CYS B 1 107 ? 45.216 25.047 19.827 1.00 8.45 159 CYS B C 1
ATOM 1636 O O . CYS B 1 107 ? 45.794 26.122 20.034 1.00 8.81 159 CYS B O 1
ATOM 1639 N N . LYS B 1 108 ? 44.155 24.659 20.526 1.00 8.71 160 LYS B N 1
ATOM 1640 C CA . LYS B 1 108 ? 43.660 25.478 21.628 1.00 8.91 160 LYS B CA 1
ATOM 1641 C C . LYS B 1 108 ? 44.715 25.605 22.722 1.00 8.29 160 LYS B C 1
ATOM 1642 O O . LYS B 1 108 ? 44.902 26.691 23.279 1.00 8.43 160 LYS B O 1
ATOM 1648 N N . SER B 1 109 ? 45.437 24.517 23.003 1.00 7.44 161 SER B N 1
ATOM 1649 C CA . SER B 1 109 ? 46.456 24.579 24.053 1.00 7.38 161 SER B CA 1
ATOM 1650 C C . SER B 1 109 ? 47.575 25.550 23.672 1.00 7.49 161 SER B C 1
ATOM 1651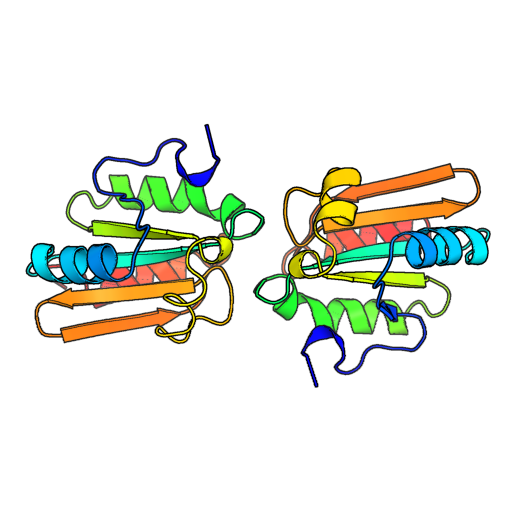 O O . SER B 1 109 ? 48.232 26.132 24.541 1.00 8.45 161 SER B O 1
ATOM 1654 N N . LEU B 1 110 ? 47.771 25.720 22.370 1.00 6.66 162 LEU B N 1
ATOM 1655 C CA . LEU B 1 110 ? 48.831 26.583 21.849 1.00 6.54 162 LEU B CA 1
ATOM 1656 C C . LEU B 1 110 ? 48.383 28.026 21.603 1.00 7.50 162 LEU B C 1
ATOM 1657 O O . LEU B 1 110 ? 49.121 28.805 21.004 1.00 7.85 162 LEU B O 1
ATOM 1662 N N . ASN B 1 111 ? 47.180 28.366 22.060 1.00 7.71 163 ASN B N 1
ATOM 1663 C CA . ASN B 1 111 ? 46.643 29.720 21.903 1.00 8.15 163 ASN B CA 1
ATOM 1664 C C . ASN B 1 111 ? 46.465 30.111 20.430 1.00 8.22 163 ASN B C 1
ATOM 1665 O O . ASN B 1 111 ? 46.699 31.265 20.036 1.00 10.23 163 ASN B O 1
ATOM 1670 N N . VAL B 1 112 ? 46.044 29.150 19.615 1.00 7.78 164 VAL B N 1
ATOM 1671 C CA . VAL B 1 112 ? 45.736 29.448 18.219 1.00 8.92 164 VAL B CA 1
ATOM 1672 C C . VAL B 1 112 ? 44.248 29.736 18.111 1.00 10.09 164 VAL B C 1
ATOM 1673 O O . VAL B 1 112 ? 43.438 28.868 18.402 1.00 11.43 164 VAL B O 1
ATOM 1677 N N . LYS B 1 113 ? 43.908 30.968 17.746 1.00 10.66 165 LYS B N 1
ATOM 1678 C CA . LYS B 1 113 ? 42.516 31.450 17.781 1.00 13.27 165 LYS B CA 1
ATOM 1679 C C . LYS B 1 113 ? 41.942 31.728 16.392 1.00 13.30 165 LYS B C 1
ATOM 1680 O O . LYS B 1 113 ? 40.715 31.784 16.220 1.00 15.18 165 LYS B O 1
ATOM 1686 N N . VAL B 1 114 ? 42.819 31.947 15.417 1.00 11.96 166 VAL B N 1
ATOM 1687 C CA . VAL B 1 114 ? 42.403 32.212 14.047 1.00 12.59 166 VAL B CA 1
ATOM 1688 C C . VAL B 1 114 ? 43.304 31.450 13.085 1.00 11.00 166 VAL B C 1
ATOM 1689 O O . VAL B 1 114 ? 44.439 31.101 13.436 1.00 10.85 166 VAL B O 1
ATOM 1693 N N . LEU B 1 115 ? 42.786 31.202 11.885 1.00 9.58 167 LEU B N 1
ATOM 1694 C CA . LEU B 1 115 ? 43.488 30.484 10.819 1.00 9.01 167 LEU B CA 1
ATOM 1695 C C . LEU B 1 115 ? 43.400 31.288 9.524 1.00 9.80 167 LEU B C 1
ATOM 1696 O O . LEU B 1 115 ? 42.349 31.850 9.225 1.00 10.93 167 LEU B O 1
ATOM 1701 N N . PRO B 1 116 ? 44.488 31.347 8.744 1.00 10.58 168 PRO B N 1
ATOM 1702 C CA . PRO B 1 116 ? 45.786 30.700 9.007 1.00 10.85 168 PRO B CA 1
ATOM 1703 C C . PRO B 1 116 ? 46.547 31.351 10.155 1.00 10.89 168 PRO B C 1
ATOM 1704 O O . PRO B 1 116 ? 46.363 32.533 10.464 1.00 11.57 168 PRO B O 1
ATOM 1708 N N . TYR B 1 117 ? 47.405 30.571 10.801 1.00 9.33 169 TYR B N 1
ATOM 1709 C CA . TYR B 1 117 ? 48.277 31.137 11.820 1.00 8.42 169 TYR B CA 1
ATOM 1710 C C . TYR B 1 117 ? 49.626 30.446 11.728 1.00 8.61 169 TYR B C 1
ATOM 1711 O O . TYR B 1 117 ? 49.712 29.314 11.255 1.00 9.17 169 TYR B O 1
ATOM 1720 N N . PHE B 1 118 ? 50.668 31.136 12.180 1.00 8.52 170 PHE B N 1
ATOM 1721 C CA . PHE B 1 118 ? 52.013 30.569 12.147 1.00 8.70 170 PHE B CA 1
ATOM 1722 C C . PHE B 1 118 ? 52.732 30.739 13.472 1.00 9.20 170 PHE B C 1
ATOM 1723 O O . PHE B 1 118 ? 52.708 31.820 14.062 1.00 9.41 170 PHE B O 1
ATOM 1731 N N . HIS B 1 119 ? 53.388 29.672 13.927 1.00 8.30 171 HIS B N 1
ATOM 1732 C CA . HIS B 1 119 ? 54.400 29.805 14.974 1.00 7.94 171 HIS B CA 1
ATOM 1733 C C . HIS B 1 119 ? 55.742 29.433 14.341 1.00 8.35 171 HIS B C 1
ATOM 1734 O O . HIS B 1 119 ? 55.812 28.461 13.602 1.00 10.01 171 HIS B O 1
ATOM 1741 N N . PHE B 1 120 ? 56.799 30.198 14.615 1.00 7.48 172 PHE B N 1
ATOM 1742 C CA . PHE B 1 120 ? 58.148 29.770 14.233 1.00 8.22 172 PHE B CA 1
ATOM 1743 C C . PHE B 1 120 ? 58.862 29.344 15.520 1.00 8.29 172 PHE B C 1
ATOM 1744 O O . PHE B 1 120 ? 58.717 30.000 16.551 1.00 8.28 172 PHE B O 1
A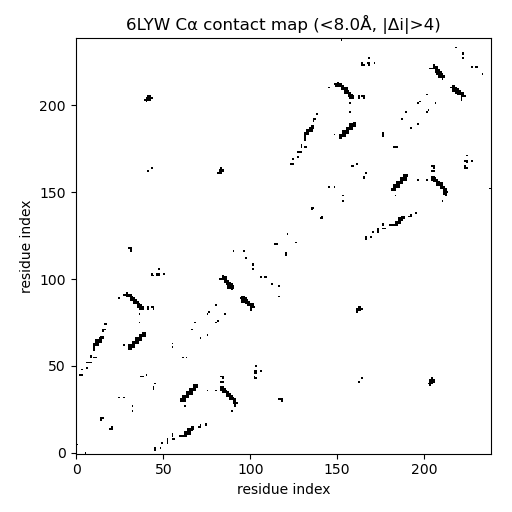TOM 1752 N N . TYR B 1 121 ? 59.645 28.269 15.453 1.00 8.15 173 TYR B N 1
ATOM 1753 C CA . TYR B 1 121 ? 60.475 27.851 16.579 1.00 9.17 173 TYR B CA 1
ATOM 1754 C C . TYR B 1 121 ? 61.905 27.675 16.099 1.00 10.99 173 TYR B C 1
ATOM 1755 O O . TYR B 1 121 ? 62.132 27.272 14.966 1.00 10.73 173 TYR B O 1
ATOM 1764 N N . ARG B 1 122 ? 62.877 27.955 16.958 1.00 11.63 174 ARG B N 1
ATOM 1765 C CA . ARG B 1 122 ? 64.251 27.648 16.575 1.00 13.74 174 ARG B CA 1
ATOM 1766 C C . ARG B 1 122 ? 65.128 27.313 17.769 1.00 15.83 174 ARG B C 1
ATOM 1767 O O . ARG B 1 122 ? 65.494 28.195 18.548 1.00 17.44 174 ARG B O 1
ATOM 1774 N N . GLY B 1 123 ? 65.452 26.031 17.897 1.00 16.79 175 GLY B N 1
ATOM 1775 C CA . GLY B 1 123 ? 66.416 25.569 18.888 1.00 18.21 175 GLY B CA 1
ATOM 1776 C C . GLY B 1 123 ? 66.146 26.018 20.312 1.00 20.70 175 GLY B C 1
ATOM 1777 O O . GLY B 1 123 ? 65.005 25.997 20.776 1.00 20.15 175 GLY B O 1
ATOM 1778 N N . ALA B 1 124 ? 67.204 26.449 20.997 1.00 22.41 176 ALA B N 1
ATOM 1779 C CA . ALA B 1 124 ? 67.119 26.836 22.404 1.00 24.01 176 ALA B CA 1
ATOM 1780 C C . ALA B 1 124 ? 66.202 28.025 22.642 1.00 24.28 176 ALA B C 1
ATOM 1781 O O . ALA B 1 124 ? 65.645 28.166 23.728 1.00 25.06 176 ALA B O 1
ATOM 1783 N N . ASP B 1 125 ? 66.053 28.874 21.627 1.00 23.30 177 ASP B N 1
ATOM 1784 C CA . ASP B 1 125 ? 65.217 30.065 21.724 1.00 23.24 177 ASP B CA 1
ATOM 1785 C C . ASP B 1 125 ? 63.722 29.758 21.757 1.00 19.79 177 ASP B C 1
ATOM 1786 O O . ASP B 1 125 ? 62.912 30.641 22.043 1.00 20.59 177 ASP B O 1
ATOM 1791 N N . GLY B 1 126 ? 63.359 28.513 21.470 1.00 15.34 178 GLY B N 1
ATOM 1792 C CA . GLY B 1 126 ? 61.957 28.127 21.437 1.00 13.11 178 GLY B CA 1
ATOM 1793 C C . GLY B 1 126 ? 61.162 28.931 20.426 1.00 12.38 178 GLY B C 1
ATOM 1794 O O . GLY B 1 126 ? 61.590 29.084 19.285 1.00 12.63 178 GLY B O 1
ATOM 1795 N N . GLN B 1 127 ? 60.008 29.444 20.838 1.00 10.75 179 GLN B N 1
ATOM 1796 C CA . GLN B 1 127 ? 59.148 30.195 19.929 1.00 10.05 179 GLN B CA 1
ATOM 1797 C C . GLN B 1 127 ? 59.728 31.566 19.625 1.00 10.98 179 GLN B C 1
ATOM 1798 O O . GLN B 1 127 ? 60.035 32.332 20.545 1.00 12.73 179 GLN B O 1
ATOM 1804 N N . VAL B 1 128 ? 59.870 31.876 18.337 1.00 10.06 180 VAL B N 1
ATOM 1805 C CA . VAL B 1 128 ? 60.486 33.133 17.923 1.00 11.08 180 VAL B CA 1
ATOM 1806 C C . VAL B 1 128 ? 59.580 34.004 17.041 1.00 11.65 180 VAL B C 1
ATOM 1807 O O . VAL B 1 128 ? 59.879 35.182 16.822 1.00 12.75 180 VAL B O 1
ATOM 1811 N N . GLU B 1 129 ? 58.480 33.439 16.545 1.00 10.88 181 GLU B N 1
ATOM 1812 C CA . GLU B 1 129 ? 57.467 34.232 15.838 1.00 11.22 181 GLU B CA 1
ATO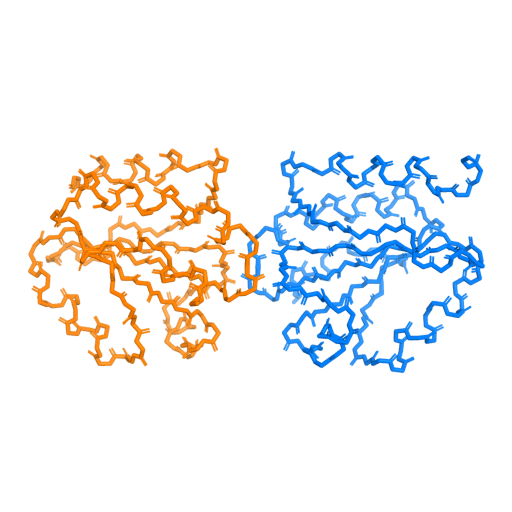M 1813 C C . GLU B 1 129 ? 56.085 33.653 16.095 1.00 10.44 181 GLU B C 1
ATOM 1814 O O . GLU B 1 129 ? 55.934 32.457 16.319 1.00 9.48 181 GLU B O 1
ATOM 1820 N N . SER B 1 130 ? 55.077 34.508 16.000 1.00 9.94 182 SER B N 1
ATOM 1821 C CA . SER B 1 130 ? 53.699 34.087 16.173 1.00 11.06 182 SER B CA 1
ATOM 1822 C C . SER B 1 130 ? 52.838 35.115 15.475 1.00 11.85 182 SER B C 1
ATOM 1823 O O . SER B 1 130 ? 52.743 36.246 15.947 1.00 13.07 182 SER B O 1
ATOM 1826 N N . PHE B 1 131 ? 52.245 34.753 14.342 1.00 10.71 183 PHE B N 1
ATOM 1827 C CA . PHE B 1 131 ? 51.520 35.754 13.546 1.00 10.92 183 PHE B CA 1
ATOM 1828 C C . PHE B 1 131 ? 50.564 35.148 12.547 1.00 11.72 183 PHE B C 1
ATOM 1829 O O . PHE B 1 131 ? 50.673 33.979 12.183 1.00 10.18 183 PHE B O 1
ATOM 1837 N N . SER B 1 132 ? 49.620 35.963 12.091 1.00 14.44 184 SER B N 1
ATOM 1838 C CA A SER B 1 132 ? 48.724 35.530 11.041 0.82 16.76 184 SER B CA 1
ATOM 1839 C CA B SER B 1 132 ? 48.717 35.543 11.044 0.18 16.37 184 SER B CA 1
ATOM 1840 C C . SER B 1 132 ? 49.206 36.100 9.721 1.00 17.97 184 SER B C 1
ATOM 1841 O O . SER B 1 132 ? 49.960 37.080 9.680 1.00 16.53 184 SER B O 1
ATOM 1846 N N . CYS B 1 133 ? 48.745 35.487 8.646 1.00 22.05 185 CYS B N 1
ATOM 1847 C CA . CYS B 1 133 ? 49.208 35.825 7.335 1.00 26.96 185 CYS B CA 1
ATOM 1848 C C . CYS B 1 133 ? 48.117 35.490 6.328 1.00 28.39 185 CYS B C 1
ATOM 1849 O O . CYS B 1 133 ? 47.038 35.043 6.696 1.00 28.92 185 CYS B O 1
ATOM 1852 N N . SER B 1 134 ? 48.410 35.700 5.055 1.00 30.28 186 SER B N 1
ATOM 1853 C CA . SER B 1 134 ? 47.463 35.419 3.986 1.00 31.36 186 SER B CA 1
ATOM 1854 C C . SER B 1 134 ? 48.232 35.517 2.688 1.00 31.39 186 SER B C 1
ATOM 1855 O O . SER B 1 134 ? 49.375 35.968 2.682 1.00 31.30 186 SER B O 1
ATOM 1858 N N . LEU B 1 135 ? 47.606 35.106 1.589 1.00 31.70 187 LEU B N 1
ATOM 1859 C CA . LEU B 1 135 ? 48.255 35.193 0.289 1.00 31.92 187 LEU B CA 1
ATOM 1860 C C . LEU B 1 135 ? 48.631 36.634 -0.033 1.00 30.23 187 LEU B C 1
ATOM 1861 O O . LEU B 1 135 ? 49.760 36.902 -0.430 1.00 31.00 187 LEU B O 1
ATOM 1866 N N . ALA B 1 136 ? 47.700 37.565 0.159 1.00 29.34 188 ALA B N 1
ATOM 1867 C CA . ALA B 1 136 ? 47.961 38.958 -0.210 1.00 28.94 188 ALA B CA 1
ATOM 1868 C C . ALA B 1 136 ? 49.155 39.536 0.548 1.00 28.74 188 ALA B C 1
ATOM 1869 O O . ALA B 1 136 ? 49.967 40.273 -0.019 1.00 30.35 188 ALA B O 1
ATOM 1871 N N . LYS B 1 137 ? 49.258 39.183 1.827 1.00 26.74 189 LYS B N 1
ATOM 1872 C CA . LYS B 1 137 ? 50.316 39.686 2.692 1.00 25.72 189 LYS B CA 1
ATOM 1873 C C . LYS B 1 137 ? 51.350 38.608 2.971 1.00 23.04 189 LYS B C 1
ATOM 1874 O O . LYS B 1 137 ? 51.986 38.621 4.022 1.00 22.59 189 LYS B O 1
ATOM 1880 N N . PHE B 1 138 ? 51.518 37.680 2.032 1.00 21.57 190 PHE B N 1
ATOM 1881 C CA . PHE B 1 138 ? 52.475 36.589 2.201 1.00 22.24 190 PHE B CA 1
ATOM 1882 C C . PHE B 1 138 ? 53.905 37.076 2.458 1.00 22.81 190 PHE B C 1
ATOM 1883 O O . PHE B 1 138 ? 54.729 36.345 3.008 1.00 22.18 190 PHE B O 1
ATOM 1891 N N . GLN B 1 139 ? 54.210 38.315 2.082 1.00 24.04 191 GLN B N 1
ATOM 1892 C CA . GLN B 1 139 ? 55.546 38.846 2.324 1.00 25.96 191 GLN B CA 1
ATOM 1893 C C . GLN B 1 139 ? 55.912 38.861 3.816 1.00 25.03 191 GLN B C 1
ATOM 1894 O O . GLN B 1 139 ? 57.083 38.738 4.165 1.00 25.71 191 GLN B O 1
ATOM 1900 N N . LYS B 1 140 ? 54.910 38.984 4.683 1.00 23.30 192 LYS B N 1
ATOM 1901 C CA . LYS B 1 140 ? 55.119 38.890 6.129 1.00 22.48 192 LYS B CA 1
ATOM 1902 C C . LYS B 1 140 ? 55.799 37.579 6.519 1.00 19.68 192 LYS B C 1
ATOM 1903 O O . LYS B 1 140 ? 56.667 37.549 7.388 1.00 19.34 192 LYS B O 1
ATOM 1909 N N . LEU B 1 141 ? 55.380 36.487 5.897 1.00 18.28 193 LEU B N 1
ATOM 1910 C CA . LEU B 1 141 ? 56.016 35.205 6.163 1.00 17.71 193 LEU B CA 1
ATOM 1911 C C . LEU B 1 141 ? 57.454 35.208 5.653 1.00 17.25 193 LEU B C 1
ATOM 1912 O O . LEU B 1 141 ? 58.367 34.717 6.326 1.00 16.20 193 LEU B O 1
ATOM 1917 N N . ARG B 1 142 ? 57.674 35.792 4.479 1.00 18.64 194 ARG B N 1
ATOM 1918 C CA . ARG B 1 142 ? 59.028 35.862 3.941 1.00 20.27 194 ARG B CA 1
ATOM 1919 C C . ARG B 1 142 ? 59.937 36.708 4.830 1.00 19.61 194 ARG B C 1
ATOM 1920 O O . ARG B 1 142 ? 61.089 36.350 5.064 1.00 19.29 194 ARG B O 1
ATOM 1928 N N . GLU B 1 143 ? 59.406 37.816 5.338 1.00 20.41 195 GLU B N 1
ATOM 1929 C CA . GLU B 1 143 ? 60.164 38.681 6.240 1.00 21.71 195 GLU B CA 1
ATOM 1930 C C . GLU B 1 143 ? 60.524 37.956 7.538 1.00 20.04 195 GLU B C 1
ATOM 1931 O O . GLU B 1 143 ? 61.657 38.071 8.028 1.00 20.17 195 GLU B O 1
ATOM 1937 N N . ALA B 1 144 ? 59.569 37.204 8.079 1.00 18.31 196 ALA B N 1
ATOM 1938 C CA . ALA B 1 144 ? 59.822 36.415 9.283 1.00 17.40 196 ALA B CA 1
ATOM 1939 C C . ALA B 1 144 ? 60.935 35.389 9.055 1.00 16.74 196 ALA B C 1
ATOM 1940 O O . ALA B 1 144 ? 61.790 35.190 9.919 1.00 16.34 196 ALA B O 1
ATOM 1942 N N . ILE B 1 145 ? 60.932 34.734 7.894 1.00 16.10 197 ILE B N 1
ATOM 1943 C CA . ILE B 1 145 ? 62.008 33.788 7.580 1.00 16.11 197 ILE B CA 1
ATOM 1944 C C . ILE B 1 145 ? 63.364 34.487 7.562 1.00 17.03 197 ILE B C 1
ATOM 1945 O O . ILE B 1 145 ? 64.344 33.984 8.110 1.00 17.48 197 ILE B O 1
ATOM 1950 N N . GLU B 1 146 ? 63.411 35.655 6.932 1.00 18.07 198 GLU B N 1
ATOM 1951 C CA . GLU B 1 146 ? 64.647 36.413 6.829 1.00 21.14 198 GLU B CA 1
ATOM 1952 C C . GLU B 1 146 ? 65.191 36.862 8.183 1.00 22.08 198 GLU B C 1
ATOM 1953 O O . GLU B 1 146 ? 66.395 37.037 8.335 1.00 23.37 198 GLU B O 1
ATOM 1959 N N . ARG B 1 147 ? 64.314 37.037 9.168 1.00 21.49 199 ARG B N 1
ATOM 1960 C CA . ARG B 1 147 ? 64.767 37.387 10.510 1.00 21.37 199 ARG B CA 1
ATOM 1961 C C . ARG B 1 147 ? 65.454 36.209 11.196 1.00 22.21 199 ARG B C 1
ATOM 1962 O O . ARG B 1 147 ? 66.185 36.396 12.169 1.00 23.36 199 ARG B O 1
ATOM 1970 N N . HIS B 1 148 ? 65.220 34.997 10.698 1.00 23.37 200 HIS B N 1
ATOM 1971 C CA . HIS B 1 148 ? 65.746 33.790 11.345 1.00 26.61 200 HIS B CA 1
ATOM 1972 C C . HIS B 1 148 ? 66.398 32.783 10.386 1.00 32.49 200 HIS B C 1
ATOM 1973 O O . HIS B 1 148 ? 66.817 31.711 10.815 1.00 33.96 200 HIS B O 1
ATOM 1980 N N . ASN B 1 149 ? 66.472 33.135 9.103 1.00 36.67 201 ASN B N 1
ATOM 1981 C CA . ASN B 1 149 ? 66.929 32.235 8.030 1.00 39.53 201 ASN B CA 1
ATOM 1982 C C . ASN B 1 149 ? 66.491 30.767 8.102 1.00 40.20 201 ASN B C 1
ATOM 1983 O O . ASN B 1 149 ? 66.743 29.986 7.172 1.00 39.80 201 ASN B O 1
#

Nearest PDB structures (foldseek):
  6lyw-assembly2_B  TM=1.005E+00  e=6.659E-25  Arabidopsis thaliana
  1aiu-assembly1_A-2  TM=9.485E-01  e=9.612E-11  Homo sapiens
  2hsh-assembly1_A  TM=9.392E-01  e=1.251E-10  Homo sapiens
  4pom-assembly2_B  TM=9.332E-01  e=2.263E-10  Homo sapiens
  1erw-assembly1_A-2  TM=9.441E-01  e=6.078E-10  Homo sapiens

Organism: Arabidopsis thaliana (NCBI:txid3702)

GO terms:
  GO:0009507 chloroplast (C, IDA)
  GO:0009570 chloroplast stroma (C, IDA)
  GO:0016671 oxidoreductase activity, acting on a sulfur group of donors, disulfide as acceptor (F, IDA)
  GO:0010109 regulation of photosynthesis (P, IMP)
  GO:0051776 detection of redox state (P, IMP)
  GO:0005515 protein binding (F, IPI)

B-factor: mean 18.79, std 10.13, range [6.44, 74.94]

Secondary structure (DSSP, 8-state):
--GGGTT--TTEEEE-SHHHHHHHHHHTTTSEEEEEEE-TTBHHHHHHHHHHHHHHHH-TTSEEEEEEGGG-HHHHHHTT--SBSEEEEEEGGG-EEEEEE--STTTHHHHHHHHHHSTT-/--GGGTT--TTEEEE-SHHHHHHHHHHTTTSEEEEEEE-TTBHHHHHHHHHHHHHHHH-TTSEEEEEEGGGSHHHHHHTT--SBSEEEEEEGGG-EEEEE---STTTHHHHHHHHHH-

Sequence (239 aa):
PKWWERKAGPNMIIDITSAEQFLNALKDAGDRRLVIVDFYGTWCCGSSCRAMFPKLCKTAKEHPNILFLKVNFDENKSSSLCKSSLNVKVVLPYFHFYRGADGQVESFSCSLAKFQKLREAIERHNVGSPKWWERKAGPNMIDITSAEQFLNALKDAGDRRLVIVDFYGTWCCGSSCRAMFPKLCKTAKEHPNILFLKVNFDENKSLCKSLNVKVLPYFHFYRGADGQVESFSSCSLAKFQKLREAIERHN

Solvent-accessible surface area: 12085 Å² total; per-residue (Å²): 146,125,18,24,74,120,176,32,11,135,14,13,68,52,3,100,48,49,130,58,4,112,73,18,40,169,118,6,48,86,86,1,2,0,0,7,0,7,2,26,53,8,17,20,4,86,53,4,7,80,72,2,2,137,4,1,122,120,41,92,118,5,18,0,1,4,0,6,1,27,119,13,85,92,22,0,113,99,37,102,5,125,31,9,6,41,0,6,0,24,42,33,119,107,30,92,36,24,53,24,43,6,24,79,89,99,3,82,70,0,79,76,0,8,114,132,43,40,95,81,93,135,121,17,19,68,123,191,33,25,135,14,11,65,50,3,103,50,62,116,57,4,106,73,18,40,170,121,5,45,98,92,2,3,0,0,7,0,7,2,24,55,8,19,22,4,92,54,4,10,92,78,2,13,112,4,1,159,95,66,89,113,5,18,0,0,4,0,8,0,48,115,14,99,95,27,0,121,89,42,102,2,127,26,10,6,42,0,7,0,29,70,34,117,116,28,91,40,29,52,24,42,7,27,70,90,106,1,87,72,0,72,79,0,6,118,140,48,122

InterPro domains:
  IPR013766 Thioredoxin domain [PF00085] (99-186)
  IPR013766 Thioredoxin domain [PS51352] (68-202)
  IPR017937 Thioredoxin, conserved site [PS00194] (117-135)
  IPR036249 Thioredoxin-like superfamily [SSF52833] (83-201)

Radius of gyration: 19.96 Å; Cα contacts (8 Å, |Δi|>4): 395; chains: 2; bounding box: 59×37×34 Å

CATH classification: 3.40.30.10